Protein AF-0000000080409455 (afdb_homodimer)

Sequence (194 aa):
MSYGLIGKLTAVPGERETLLAILLEAATAMEREPTCTAYRVNVSLDDESIVVYEVWESIEAHQQSLSLETTQTLIGKARPILANIERLAVFEPRDGHMSYGLIGKLTAVPGERETLLAILLEAATAMEREPTCTAYRVNVSLDDESIVVYEVWESIEAHQQSLSLETTQTLIGKARPILANIERLAVFEPRDGH

Nearest PDB structures (foldseek):
  4dn9-assembly1_A  TM=8.969E-01  e=3.044E-09  Chloroflexus aurantiacus J-10-fl
  1y0h-assembly1_B  TM=8.773E-01  e=6.619E-07  Mycobacterium tuberculosis
  1x7v-assembly3_C  TM=8.885E-01  e=3.434E-06  Pseudomonas aeruginosa
  3fgv-assembly1_B  TM=8.423E-01  e=2.069E-06  Ruegeria pomeroyi DSS-3
  5b0b-assembly2_D  TM=7.776E-01  e=6.579E-04  Cannabis sativa

Solvent-accessible surface area (backbone atoms only — not comparable to full-atom values): 10034 Å² total; per-residue (Å²): 109,51,25,27,40,31,36,37,40,26,34,34,92,92,32,41,67,60,48,48,53,50,50,32,51,48,33,55,57,38,74,74,32,88,52,42,81,41,63,45,42,22,41,35,73,85,56,64,29,38,37,34,43,34,31,21,55,22,65,64,50,50,58,52,50,59,68,35,67,70,46,42,54,48,48,61,68,41,55,86,42,50,66,45,76,42,79,77,44,45,25,33,73,42,68,64,118,108,52,26,27,40,30,37,37,41,27,34,34,92,92,31,41,66,60,48,48,54,50,50,32,51,48,34,54,56,38,74,74,33,87,50,42,81,42,61,44,44,22,42,35,72,83,55,64,30,37,36,34,44,36,32,22,55,22,64,65,50,50,58,51,50,60,67,35,69,71,44,42,52,48,48,62,67,41,54,84,42,49,66,44,78,41,79,77,43,45,24,32,74,42,69,64,118

Organism: NCBI:txid1345023

Secondary structure (DSSP, 8-state):
--EEEEEEEEEPTT-HHHHHHHHHHHHHHHTT-TTEEEEEEEEESSSSEEEEEEEES-HHHHHHHTTSHHHHHHHHHHGGGEEEEEEEEEEEEE---/--EEEEEEEEEPTT-HHHHHHHHHHHHHHHTT-TTEEEEEEEEESSSSEEEEEEEES-HHHHHHHTTSHHHHHHHHHHGGGEEEEEEEEEEEEE---

InterPro domains:
  IPR007138 Antibiotic biosynthesis monooxygenase domain [PF03992] (3-69)
  IPR007138 Antibiotic biosynthesis monooxygenase domain [PS51725] (3-91)
  IPR011008 Dimeric alpha-beta barrel [SSF54909] (1-93)

Foldseek 3Di:
DKKKWKKKWAWAPPCLVVLQVLLVVVQVVCVPVVQKPDWDWAQDPPHSIIIIITMGVDPVSVVVVCVDPSNVVSCVVRVVTTPDMDTPDMDDDDDPD/DKKKWKKKWAWAPPCLVVLQVLLVLVQVVCVPVVQKPDWDWAQDPPHSIIIIITMGVDPVSVVVVCVDPSNVVSCVSRVVTTPDMDTPDMDDDDDPD

pLDDT: mean 96.49, std 7.58, range [42.06, 98.88]

Structure (mmCIF, N/CA/C/O backbone):
data_AF-0000000080409455-model_v1
#
loop_
_entity.id
_entity.type
_entity.pdbx_description
1 polymer 'ABM domain-containing protein'
#
loop_
_atom_site.group_PDB
_atom_site.id
_atom_site.type_symbol
_atom_site.label_atom_id
_atom_site.label_alt_id
_atom_site.label_comp_id
_atom_site.label_asym_id
_atom_site.label_entity_id
_atom_site.label_seq_id
_atom_site.pdbx_PDB_ins_code
_atom_site.Cartn_x
_atom_site.Cartn_y
_atom_site.Cartn_z
_atom_site.occupancy
_atom_site.B_iso_or_equiv
_atom_site.auth_seq_id
_atom_site.auth_comp_id
_atom_site.auth_asym_id
_atom_site.auth_atom_id
_atom_site.pdbx_PDB_model_num
ATOM 1 N N . MET A 1 1 ? -18.516 2.309 -2.875 1 86.5 1 MET A N 1
ATOM 2 C CA . MET A 1 1 ? -17.312 2.75 -2.156 1 86.5 1 MET A CA 1
ATOM 3 C C . MET A 1 1 ? -16.094 1.973 -2.611 1 86.5 1 MET A C 1
ATOM 5 O O . MET A 1 1 ? -16.109 0.743 -2.684 1 86.5 1 MET A O 1
ATOM 9 N N . SER A 1 2 ? -15.062 2.59 -2.979 1 96.62 2 SER A N 1
ATOM 10 C CA . SER A 1 2 ? -13.867 1.901 -3.447 1 96.62 2 SER A CA 1
ATOM 11 C C . SER A 1 2 ? -13.195 1.123 -2.318 1 96.62 2 SER A C 1
ATOM 13 O O . SER A 1 2 ? -13.438 1.4 -1.141 1 96.62 2 SER A O 1
ATOM 15 N N . TYR A 1 3 ? -12.656 0.095 -2.688 1 98.44 3 TYR A N 1
ATOM 16 C CA . TYR A 1 3 ? -12 -0.799 -1.741 1 98.44 3 TYR A CA 1
ATOM 17 C C . TYR A 1 3 ? -10.539 -1.013 -2.117 1 98.44 3 TYR A C 1
ATOM 19 O O . TYR A 1 3 ? -10.219 -1.293 -3.277 1 98.44 3 TYR A O 1
ATOM 27 N N . GLY A 1 4 ? -9.688 -0.814 -1.103 1 98.62 4 GLY A N 1
ATOM 28 C CA . GLY A 1 4 ? -8.273 -1.074 -1.301 1 98.62 4 GLY A CA 1
ATOM 29 C C . GLY A 1 4 ? -7.715 -2.113 -0.344 1 98.62 4 GLY A C 1
ATOM 30 O O . GLY A 1 4 ? -8.234 -2.283 0.763 1 98.62 4 GLY A O 1
ATOM 31 N N . LEU A 1 5 ? -6.648 -2.758 -0.771 1 98.75 5 LEU A N 1
ATOM 32 C CA . LEU A 1 5 ? -5.996 -3.814 -0.005 1 98.75 5 LEU A CA 1
ATOM 33 C C . LEU A 1 5 ? -4.488 -3.799 -0.232 1 98.75 5 LEU A C 1
ATOM 35 O O . LEU A 1 5 ? -4.027 -3.623 -1.362 1 98.75 5 LEU A O 1
ATOM 39 N N . ILE A 1 6 ? -3.752 -3.906 0.837 1 98.81 6 ILE A N 1
ATOM 40 C CA . ILE A 1 6 ? -2.324 -4.199 0.757 1 98.81 6 ILE A CA 1
ATOM 41 C C . ILE A 1 6 ? -2.057 -5.609 1.28 1 98.81 6 ILE A C 1
ATOM 43 O O . ILE A 1 6 ? -2.277 -5.891 2.461 1 98.81 6 ILE A O 1
ATOM 47 N N . GLY A 1 7 ? -1.632 -6.438 0.432 1 98.69 7 GLY A N 1
ATOM 48 C CA . GLY A 1 7 ? -1.252 -7.789 0.809 1 98.69 7 GLY A CA 1
ATOM 49 C C . GLY A 1 7 ? 0.249 -8.008 0.809 1 98.69 7 GLY A C 1
ATOM 50 O O . GLY A 1 7 ? 0.966 -7.438 -0.013 1 98.69 7 GLY A O 1
ATOM 51 N N . LYS A 1 8 ? 0.664 -8.781 1.715 1 98.88 8 LYS A N 1
ATOM 52 C CA . LYS A 1 8 ? 2.043 -9.25 1.783 1 98.88 8 LYS A CA 1
ATOM 53 C 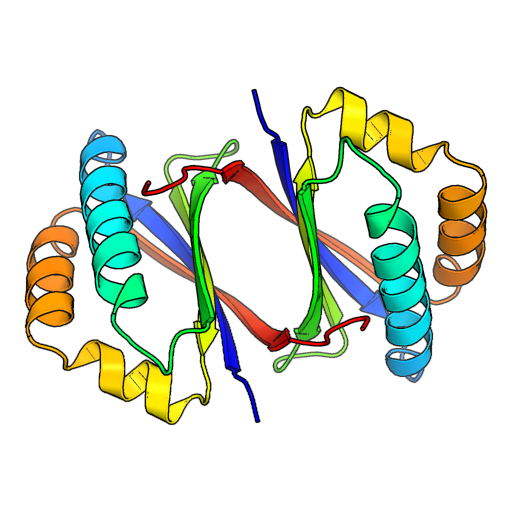C . LYS A 1 8 ? 2.117 -10.766 1.606 1 98.88 8 LYS A C 1
ATOM 55 O O . LYS A 1 8 ? 1.558 -11.516 2.408 1 98.88 8 LYS A O 1
ATOM 60 N N . LEU A 1 9 ? 2.74 -11.195 0.584 1 98.88 9 LEU A N 1
ATOM 61 C CA . LEU A 1 9 ? 2.869 -12.609 0.247 1 98.88 9 LEU A CA 1
ATOM 62 C C . LEU A 1 9 ? 4.312 -13.078 0.404 1 98.88 9 LEU A C 1
ATOM 64 O O . LEU A 1 9 ? 5.211 -12.57 -0.27 1 98.88 9 LEU A O 1
ATOM 68 N N . THR A 1 10 ? 4.5 -14 1.28 1 98.81 10 THR A N 1
ATOM 69 C CA . THR A 1 10 ? 5.832 -14.531 1.538 1 98.81 10 THR A CA 1
ATOM 70 C C . THR A 1 10 ? 6.02 -15.883 0.848 1 98.81 10 THR A C 1
ATOM 72 O O . THR A 1 10 ? 5.211 -16.797 1.032 1 98.81 10 THR A O 1
ATOM 75 N N . ALA A 1 11 ? 7.039 -15.969 0.055 1 98.31 11 ALA A N 1
ATOM 76 C CA . ALA A 1 11 ? 7.344 -17.219 -0.654 1 98.31 11 ALA A CA 1
ATOM 77 C C . ALA A 1 11 ? 8.102 -18.188 0.244 1 98.31 11 ALA A C 1
ATOM 79 O O . ALA A 1 11 ? 8.773 -17.766 1.191 1 98.31 11 ALA A O 1
ATOM 80 N N . VAL A 1 12 ? 7.957 -19.438 -0.018 1 97.94 12 VAL A N 1
ATOM 81 C CA . VAL A 1 12 ? 8.867 -20.406 0.588 1 97.94 12 VAL A CA 1
ATOM 82 C C . VAL A 1 12 ? 10.297 -20.109 0.158 1 97.94 12 VAL A C 1
ATOM 84 O O . VAL A 1 12 ? 10.523 -19.453 -0.866 1 97.94 12 VAL A O 1
ATOM 87 N N . PRO A 1 13 ? 11.266 -20.516 0.954 1 97.31 13 PRO A N 1
ATOM 88 C CA . PRO A 1 13 ? 12.664 -20.203 0.628 1 97.31 13 PRO A CA 1
ATOM 89 C C . PRO A 1 13 ? 13.039 -20.594 -0.802 1 97.31 13 PRO A C 1
ATOM 91 O O . PRO A 1 13 ? 12.734 -21.703 -1.245 1 97.31 13 PRO A O 1
ATOM 94 N N . GLY A 1 14 ? 13.586 -19.609 -1.549 1 97.44 14 GLY A N 1
ATOM 95 C CA . GLY A 1 14 ? 14.086 -19.844 -2.893 1 97.44 14 GLY A CA 1
ATOM 96 C C . GLY A 1 14 ? 13.062 -19.547 -3.973 1 97.44 14 GLY A C 1
ATOM 97 O O . GLY A 1 14 ? 13.391 -19.562 -5.164 1 97.44 14 GLY A O 1
ATOM 98 N N . GLU A 1 15 ? 11.828 -19.172 -3.602 1 98.25 15 GLU A N 1
ATOM 99 C CA . GLU A 1 15 ? 10.766 -19.094 -4.602 1 98.25 15 GLU A CA 1
ATOM 100 C C . GLU A 1 15 ? 10.266 -17.656 -4.742 1 98.25 15 GLU A C 1
ATOM 102 O O . GLU A 1 15 ? 9.211 -17.422 -5.34 1 98.25 15 GLU A O 1
ATOM 107 N N . ARG A 1 16 ? 11 -16.719 -4.234 1 98.19 16 ARG A N 1
ATOM 108 C CA . ARG A 1 16 ? 10.523 -15.344 -4.305 1 98.19 16 ARG A CA 1
ATOM 109 C C . ARG A 1 16 ? 10.406 -14.883 -5.754 1 98.19 16 ARG A C 1
ATOM 111 O O . ARG A 1 16 ? 9.422 -14.242 -6.129 1 98.19 16 ARG A O 1
ATOM 118 N N . GLU A 1 17 ? 11.383 -15.227 -6.605 1 98.19 17 GLU A N 1
ATOM 119 C CA . GLU A 1 17 ? 11.367 -14.789 -7.996 1 98.19 17 GLU A CA 1
ATOM 120 C C . GLU A 1 17 ? 10.211 -15.422 -8.766 1 98.19 17 GLU A C 1
ATOM 122 O O . GLU A 1 17 ? 9.586 -14.781 -9.609 1 98.19 17 GLU A O 1
ATOM 127 N N . THR A 1 18 ? 9.984 -16.656 -8.492 1 98.56 18 THR A N 1
ATOM 128 C CA . THR A 1 18 ? 8.859 -17.328 -9.117 1 98.56 18 THR A CA 1
ATOM 129 C C . THR A 1 18 ? 7.539 -16.672 -8.711 1 98.56 18 THR A C 1
ATOM 131 O O . THR A 1 18 ? 6.68 -16.422 -9.555 1 98.56 18 THR A O 1
ATOM 134 N N . LEU A 1 19 ? 7.395 -16.391 -7.441 1 98.69 19 LEU A N 1
ATOM 135 C CA . LEU A 1 19 ? 6.191 -15.719 -6.953 1 98.69 19 LEU A CA 1
ATOM 136 C C . LEU A 1 19 ? 6.031 -14.344 -7.602 1 98.69 19 LEU A C 1
ATOM 138 O O . LEU A 1 19 ? 4.926 -13.969 -8 1 98.69 19 LEU A O 1
ATOM 142 N N . LEU A 1 20 ? 7.152 -13.648 -7.703 1 98.62 20 LEU A N 1
ATOM 143 C CA . LEU A 1 20 ? 7.129 -12.336 -8.352 1 98.62 20 LEU A CA 1
ATOM 144 C C . LEU A 1 20 ? 6.598 -12.445 -9.773 1 98.62 20 LEU A C 1
ATOM 146 O O . LEU A 1 20 ? 5.738 -11.656 -10.18 1 98.62 20 LEU A O 1
ATOM 150 N N . ALA A 1 21 ? 7.102 -13.422 -10.5 1 98.44 21 ALA A N 1
ATOM 151 C CA . ALA A 1 21 ? 6.672 -13.609 -11.883 1 98.44 21 ALA A CA 1
ATOM 152 C C . ALA A 1 21 ? 5.172 -13.875 -11.961 1 98.44 21 ALA A C 1
ATOM 154 O O . ALA A 1 21 ? 4.48 -13.328 -12.828 1 98.44 21 ALA A O 1
ATOM 155 N N . ILE A 1 22 ? 4.637 -14.625 -11.055 1 98.5 22 ILE A N 1
ATOM 156 C CA . ILE A 1 22 ? 3.215 -14.961 -11.016 1 98.5 22 ILE A CA 1
ATOM 157 C C . ILE A 1 22 ? 2.4 -13.703 -10.727 1 98.5 22 ILE A C 1
ATOM 159 O O . ILE A 1 22 ? 1.389 -13.445 -11.383 1 98.5 22 ILE A O 1
ATOM 163 N N . LEU A 1 23 ? 2.842 -12.938 -9.766 1 98.5 23 LEU A N 1
ATOM 164 C CA . LEU A 1 23 ? 2.098 -11.742 -9.375 1 98.5 23 LEU A CA 1
ATOM 165 C C . LEU A 1 23 ? 2.176 -10.672 -10.453 1 98.5 23 LEU A C 1
ATOM 167 O O . LEU A 1 23 ? 1.23 -9.906 -10.641 1 98.5 23 LEU A O 1
ATOM 171 N N . LEU A 1 24 ? 3.275 -10.68 -11.203 1 98.38 24 LEU A N 1
ATOM 172 C CA . LEU A 1 24 ? 3.357 -9.758 -12.328 1 98.38 24 LEU A CA 1
ATOM 173 C C . LEU A 1 24 ? 2.416 -10.18 -13.445 1 98.38 24 LEU A C 1
ATOM 175 O O . LEU A 1 24 ? 1.864 -9.336 -14.156 1 98.38 24 LEU A O 1
ATOM 179 N N . GLU A 1 25 ? 2.25 -11.453 -13.641 1 97.75 25 GLU A N 1
ATOM 180 C CA . GLU A 1 25 ? 1.216 -11.93 -14.555 1 97.75 25 GLU A CA 1
ATOM 181 C C . GLU A 1 25 ? -0.172 -11.508 -14.086 1 97.75 25 GLU A C 1
ATOM 183 O O . GLU A 1 25 ? -1.02 -11.133 -14.898 1 97.75 25 GLU A O 1
ATOM 188 N N . ALA A 1 26 ? -0.381 -11.562 -12.805 1 97.88 26 ALA A N 1
ATOM 189 C CA . ALA A 1 26 ? -1.648 -11.094 -12.25 1 97.88 26 ALA A CA 1
ATOM 190 C C . ALA A 1 26 ? -1.853 -9.602 -12.531 1 97.88 26 ALA A C 1
ATOM 192 O O . ALA A 1 26 ? -2.949 -9.18 -12.898 1 97.88 26 ALA A O 1
ATOM 193 N N . ALA A 1 27 ? -0.806 -8.867 -12.367 1 97.88 27 ALA A N 1
ATOM 194 C CA . ALA A 1 27 ? -0.883 -7.438 -12.648 1 97.88 27 ALA A CA 1
ATOM 195 C C . ALA A 1 27 ? -1.292 -7.184 -14.094 1 97.88 27 ALA A C 1
ATOM 197 O O . ALA A 1 27 ? -2.139 -6.332 -14.367 1 97.88 27 ALA A O 1
ATOM 198 N N . THR A 1 28 ? -0.716 -7.961 -14.969 1 97 28 THR A N 1
ATOM 199 C CA . THR A 1 28 ? -1.052 -7.852 -16.375 1 97 28 THR A CA 1
ATOM 200 C C . THR A 1 28 ? -2.516 -8.211 -16.625 1 97 28 THR A C 1
ATOM 202 O O . THR A 1 28 ? -3.223 -7.508 -17.344 1 97 28 THR A O 1
ATOM 205 N N . ALA A 1 29 ? -3.014 -9.219 -15.992 1 96.12 29 ALA A N 1
ATOM 206 C CA . ALA A 1 29 ? -4.406 -9.633 -16.125 1 96.12 29 ALA A CA 1
ATOM 207 C C . ALA A 1 29 ? -5.352 -8.562 -15.586 1 96.12 29 ALA A C 1
ATOM 209 O O . ALA A 1 29 ? -6.438 -8.352 -16.141 1 96.12 29 ALA A O 1
ATOM 210 N N . MET A 1 30 ? -4.996 -7.895 -14.531 1 96.56 30 MET A N 1
ATOM 211 C CA . MET A 1 30 ? -5.84 -6.895 -13.891 1 96.56 30 MET A CA 1
ATOM 212 C C . MET A 1 30 ? -5.973 -5.652 -14.766 1 96.56 30 MET A C 1
ATOM 214 O O . MET A 1 30 ? -6.902 -4.863 -14.594 1 96.56 30 MET A O 1
ATOM 218 N N . GLU A 1 31 ? -4.98 -5.465 -15.672 1 95.5 31 GLU A N 1
ATOM 219 C CA . GLU A 1 31 ? -5.098 -4.352 -16.609 1 95.5 31 GLU A CA 1
ATOM 220 C C . GLU A 1 31 ? -6.371 -4.461 -17.438 1 95.5 31 GLU A C 1
ATOM 222 O O . GLU A 1 31 ? -6.895 -3.453 -17.922 1 95.5 31 GLU A O 1
ATOM 227 N N . ARG A 1 32 ? -6.859 -5.699 -17.531 1 94.06 32 ARG A N 1
ATOM 228 C CA . ARG A 1 32 ? -8.047 -5.949 -18.359 1 94.06 32 ARG A CA 1
ATOM 229 C C . ARG A 1 32 ? -9.297 -6.031 -17.484 1 94.06 32 ARG A C 1
ATOM 231 O O . ARG A 1 32 ? -10.398 -6.266 -18 1 94.06 32 ARG A O 1
ATOM 238 N N . GLU A 1 33 ? -9.125 -5.895 -16.297 1 96.25 33 GLU A N 1
ATOM 239 C CA . GLU A 1 33 ? -10.242 -5.922 -15.344 1 96.25 33 GLU A CA 1
ATOM 240 C C . GLU A 1 33 ? -10.703 -4.512 -15 1 96.25 33 GLU A C 1
ATOM 242 O O . GLU A 1 33 ? -10.102 -3.848 -14.148 1 96.25 33 GLU A O 1
ATOM 247 N N . PRO A 1 34 ? -11.828 -4.035 -15.539 1 96.69 34 PRO A N 1
ATOM 248 C CA . PRO A 1 34 ? -12.227 -2.633 -15.383 1 96.69 34 PRO A CA 1
ATOM 249 C C . PRO A 1 34 ? -12.492 -2.248 -13.93 1 96.69 34 PRO A C 1
ATOM 251 O O . PRO A 1 34 ? -12.438 -1.067 -13.578 1 96.69 34 PRO A O 1
ATOM 254 N N . THR A 1 35 ? -12.773 -3.219 -13.109 1 97.81 35 THR A N 1
ATOM 255 C CA . THR A 1 35 ? -13.125 -2.902 -11.727 1 97.81 35 THR A CA 1
ATOM 256 C C . THR A 1 35 ? -11.875 -2.809 -10.859 1 97.81 35 THR A C 1
ATOM 258 O O . THR A 1 35 ? -11.953 -2.459 -9.68 1 97.81 35 THR A O 1
ATOM 261 N N . CYS A 1 36 ? -10.695 -3.154 -11.367 1 98 36 CYS A N 1
ATOM 262 C CA . CYS A 1 36 ? -9.406 -2.973 -10.703 1 98 36 CYS A CA 1
ATOM 263 C C . CYS A 1 36 ? -8.695 -1.729 -11.219 1 98 36 CYS A C 1
ATOM 265 O O . CYS A 1 36 ? -8.25 -1.698 -12.367 1 98 36 CYS A O 1
ATOM 267 N N . THR A 1 37 ? -8.523 -0.706 -10.398 1 96.75 37 THR A N 1
ATOM 268 C CA . THR A 1 37 ? -7.961 0.554 -10.867 1 96.75 37 THR A CA 1
ATOM 269 C C . THR A 1 37 ? -6.465 0.624 -10.57 1 96.75 37 THR A C 1
ATOM 271 O O . THR A 1 37 ? -5.75 1.454 -11.141 1 96.75 37 THR A O 1
ATOM 274 N N . ALA A 1 38 ? -6.035 -0.232 -9.703 1 96.5 38 ALA A N 1
ATOM 275 C CA . ALA A 1 38 ? -4.605 -0.326 -9.422 1 96.5 38 ALA A CA 1
ATOM 276 C C . ALA A 1 38 ? -4.234 -1.725 -8.938 1 96.5 38 ALA A C 1
ATOM 278 O O . ALA A 1 38 ? -4.965 -2.334 -8.156 1 96.5 38 ALA A O 1
ATOM 279 N N . TYR A 1 39 ? -3.166 -2.264 -9.398 1 97.75 39 TYR A N 1
ATOM 280 C CA . TYR A 1 39 ? -2.504 -3.492 -8.977 1 97.75 39 TYR A CA 1
ATOM 281 C C . TYR A 1 39 ? -0.991 -3.369 -9.102 1 97.75 39 TYR A C 1
ATOM 283 O O . TYR A 1 39 ? -0.438 -3.564 -10.188 1 97.75 39 TYR A O 1
ATOM 291 N N . ARG A 1 40 ? -0.367 -3.047 -7.988 1 97.88 40 ARG A N 1
ATOM 292 C CA . ARG A 1 40 ? 1.063 -2.758 -8 1 97.88 40 ARG A CA 1
ATOM 293 C C . ARG A 1 40 ? 1.843 -3.826 -7.238 1 97.88 40 ARG A C 1
ATOM 295 O O . ARG A 1 40 ? 1.558 -4.098 -6.07 1 97.88 40 ARG A O 1
ATOM 302 N N . VAL A 1 41 ? 2.793 -4.398 -7.91 1 98.62 41 VAL A N 1
ATOM 303 C CA . VAL A 1 41 ? 3.615 -5.469 -7.348 1 98.62 41 VAL A CA 1
ATOM 304 C C . VAL A 1 41 ? 4.977 -4.91 -6.938 1 98.62 41 VAL A C 1
ATOM 306 O O . VAL A 1 41 ? 5.645 -4.242 -7.73 1 98.62 41 VAL A O 1
ATOM 309 N N . ASN A 1 42 ? 5.324 -5.176 -5.684 1 98.5 42 ASN A N 1
ATOM 310 C CA . ASN A 1 42 ? 6.527 -4.609 -5.086 1 98.5 42 ASN A CA 1
ATOM 311 C C . ASN A 1 42 ? 7.34 -5.668 -4.348 1 98.5 42 ASN A C 1
ATOM 313 O O . ASN A 1 42 ? 6.781 -6.488 -3.617 1 98.5 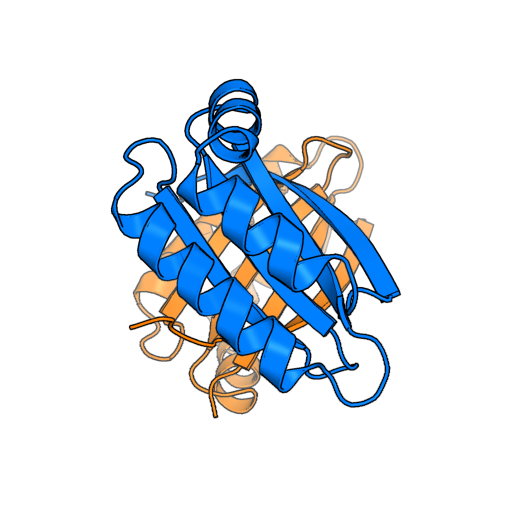42 ASN A O 1
ATOM 317 N N . VAL A 1 43 ? 8.594 -5.664 -4.539 1 98.38 43 VAL A N 1
ATOM 318 C CA . VAL A 1 43 ? 9.453 -6.586 -3.803 1 98.38 43 VAL A CA 1
ATOM 319 C C . VAL A 1 43 ? 9.891 -5.949 -2.486 1 98.38 43 VAL A C 1
ATOM 321 O O . VAL A 1 43 ? 10.422 -4.836 -2.473 1 98.38 43 VAL A O 1
ATOM 324 N N . SER A 1 44 ? 9.672 -6.66 -1.362 1 98.5 44 SER A N 1
ATOM 325 C CA . SER A 1 44 ? 10.055 -6.152 -0.049 1 98.5 44 SER A CA 1
ATOM 326 C C . SER A 1 44 ? 11.562 -5.973 0.056 1 98.5 44 SER A C 1
ATOM 328 O O . SER A 1 44 ? 12.328 -6.812 -0.427 1 98.5 44 SER A O 1
ATOM 330 N N . LEU A 1 45 ? 11.945 -4.949 0.701 1 97.75 45 LEU A N 1
ATOM 331 C CA . LEU A 1 45 ? 13.367 -4.727 0.977 1 97.75 45 LEU A CA 1
ATOM 332 C C . LEU A 1 45 ? 13.75 -5.293 2.338 1 97.75 45 LEU A C 1
ATOM 334 O O . LEU A 1 45 ? 14.93 -5.359 2.676 1 97.75 45 LEU A O 1
ATOM 338 N N . ASP A 1 46 ? 12.758 -5.797 3.107 1 96.25 46 ASP A N 1
ATOM 339 C CA . ASP A 1 46 ? 13 -6.246 4.473 1 96.25 46 ASP A CA 1
ATOM 340 C C . ASP A 1 46 ? 13.055 -7.77 4.551 1 96.25 46 ASP A C 1
ATOM 342 O O . ASP A 1 46 ? 13.656 -8.328 5.473 1 96.25 46 ASP A O 1
ATOM 346 N N . ASP A 1 47 ? 12.352 -8.453 3.643 1 95.06 47 ASP A N 1
ATOM 347 C CA . ASP A 1 47 ? 12.266 -9.914 3.715 1 95.06 47 ASP A CA 1
ATOM 348 C C . ASP A 1 47 ? 11.961 -10.508 2.346 1 95.06 47 ASP A C 1
ATOM 350 O O . ASP A 1 47 ? 12.109 -9.844 1.32 1 95.06 47 ASP A O 1
ATOM 354 N N . GLU A 1 48 ? 11.516 -11.742 2.309 1 94.62 48 GLU A N 1
ATOM 355 C CA . GLU A 1 48 ? 11.328 -12.461 1.053 1 94.62 48 GLU A CA 1
ATOM 356 C C . GLU A 1 48 ? 9.898 -12.305 0.538 1 94.62 48 GLU A C 1
ATOM 358 O O . GLU A 1 48 ? 9.43 -13.117 -0.263 1 94.62 48 GLU A O 1
ATOM 363 N N . SER A 1 49 ? 9.312 -11.242 0.93 1 98.5 49 SER A N 1
ATOM 364 C CA . SER A 1 49 ? 7.902 -11.117 0.569 1 98.5 49 SER A CA 1
ATOM 365 C C . SER A 1 49 ? 7.719 -10.188 -0.626 1 98.5 49 SER A C 1
ATOM 367 O O . SER A 1 49 ? 8.656 -9.484 -1.024 1 98.5 49 SER A O 1
ATOM 369 N N . ILE A 1 50 ? 6.625 -10.352 -1.226 1 98.81 50 ILE A N 1
ATOM 370 C CA . ILE A 1 50 ? 6.082 -9.438 -2.232 1 98.81 50 ILE A CA 1
ATOM 371 C C . ILE A 1 50 ? 4.871 -8.703 -1.669 1 98.81 50 ILE A C 1
ATOM 373 O O . ILE A 1 50 ? 3.994 -9.32 -1.054 1 98.81 50 ILE A O 1
ATOM 377 N N . VAL A 1 51 ? 4.891 -7.418 -1.831 1 98.81 51 VAL A N 1
ATOM 378 C CA . VAL A 1 51 ? 3.795 -6.578 -1.357 1 98.81 51 VAL A CA 1
ATOM 379 C C . VAL A 1 51 ? 2.951 -6.117 -2.541 1 98.81 51 VAL A C 1
ATOM 381 O O . VAL A 1 51 ? 3.482 -5.598 -3.525 1 98.81 51 VAL A O 1
ATOM 384 N N . VAL A 1 52 ? 1.648 -6.32 -2.439 1 98.75 52 VAL A N 1
ATOM 385 C CA . VAL A 1 52 ? 0.748 -5.918 -3.516 1 98.75 52 VAL A CA 1
ATOM 386 C C . VAL A 1 52 ? -0.203 -4.836 -3.016 1 98.75 52 VAL A C 1
ATOM 388 O O . VAL A 1 52 ? -0.88 -5.012 -2 1 98.75 52 VAL A O 1
ATOM 391 N N . TYR A 1 53 ? -0.168 -3.709 -3.654 1 98.38 53 TYR A N 1
ATOM 392 C CA . TYR A 1 53 ? -1.148 -2.641 -3.488 1 98.38 53 TYR A CA 1
ATOM 393 C C . TYR A 1 53 ? -2.23 -2.723 -4.559 1 98.38 53 TYR A C 1
ATOM 395 O O . TYR A 1 53 ? -1.933 -2.682 -5.754 1 98.38 53 TYR A O 1
ATOM 403 N N . GLU A 1 54 ? -3.465 -2.857 -4.172 1 98.44 54 GLU A N 1
ATOM 404 C CA . GLU A 1 54 ? -4.539 -3.012 -5.152 1 98.44 54 GLU A CA 1
ATOM 405 C C . GLU A 1 54 ? -5.766 -2.201 -4.754 1 98.44 54 GLU A C 1
ATOM 407 O O . GLU A 1 54 ? -6.059 -2.045 -3.564 1 98.44 54 GLU A O 1
ATOM 412 N N . VAL A 1 55 ? -6.469 -1.664 -5.723 1 98.06 55 VAL A N 1
ATOM 413 C CA . VAL A 1 55 ? -7.668 -0.854 -5.535 1 98.06 55 VAL A CA 1
ATOM 414 C C . VAL A 1 55 ? -8.781 -1.355 -6.449 1 98.06 55 VAL A C 1
ATOM 416 O O . VAL A 1 55 ? -8.57 -1.547 -7.652 1 98.06 55 VAL A O 1
ATOM 419 N N . TRP A 1 56 ? -9.898 -1.491 -5.883 1 98.44 56 TRP A N 1
ATOM 420 C CA . TRP A 1 56 ? -11.062 -2.076 -6.539 1 98.44 56 TRP A CA 1
ATOM 421 C C . TRP A 1 56 ? -12.266 -1.15 -6.434 1 98.44 56 TRP A C 1
ATOM 423 O O . TRP A 1 56 ? -12.367 -0.345 -5.504 1 98.44 56 TRP A O 1
ATOM 433 N N . GLU A 1 57 ? -13.109 -1.363 -7.383 1 98.12 57 GLU A N 1
ATOM 434 C CA . GLU A 1 57 ? -14.344 -0.588 -7.391 1 98.12 57 GLU A CA 1
ATOM 435 C C . GLU A 1 57 ? -15.164 -0.842 -6.129 1 98.12 57 GLU A C 1
ATOM 437 O O . GLU A 1 57 ? -15.883 0.042 -5.66 1 98.12 57 GLU A O 1
ATOM 442 N N . SER A 1 58 ? -15.148 -2.053 -5.625 1 98.19 58 SER A N 1
ATOM 443 C CA . SER A 1 58 ? -15.844 -2.473 -4.406 1 98.19 58 SER A CA 1
ATOM 444 C C . SER A 1 58 ? -15.234 -3.75 -3.84 1 98.19 58 SER A C 1
ATOM 446 O O . SER A 1 58 ? -14.422 -4.402 -4.496 1 98.19 58 SER A O 1
ATOM 448 N N . ILE A 1 59 ? -15.625 -4.059 -2.596 1 97.94 59 ILE A N 1
ATOM 449 C CA . ILE A 1 59 ? -15.164 -5.312 -2.004 1 97.94 59 ILE A CA 1
ATOM 450 C C . ILE A 1 59 ? -15.742 -6.492 -2.785 1 97.94 59 ILE A C 1
ATOM 452 O O . ILE A 1 59 ? -15.078 -7.52 -2.945 1 97.94 59 ILE A O 1
ATOM 456 N N . GLU A 1 60 ? -16.938 -6.367 -3.311 1 98.12 60 GLU A N 1
ATOM 457 C CA . GLU A 1 60 ? -17.562 -7.414 -4.121 1 98.12 60 GLU A CA 1
ATOM 458 C C . GLU A 1 60 ? -16.781 -7.641 -5.414 1 98.12 60 GLU A C 1
ATOM 460 O O . GLU A 1 60 ? -16.609 -8.781 -5.852 1 98.12 60 GLU A O 1
ATOM 465 N N . ALA A 1 61 ? -16.359 -6.5 -6.012 1 98.25 61 ALA A N 1
ATOM 466 C CA . ALA A 1 61 ? -15.555 -6.602 -7.23 1 98.25 61 ALA A CA 1
ATOM 467 C C . ALA A 1 61 ? -14.266 -7.379 -6.977 1 98.25 61 ALA A C 1
ATOM 469 O O . ALA A 1 61 ? -13.867 -8.219 -7.789 1 98.25 61 ALA A O 1
ATOM 470 N N . HIS A 1 62 ? -13.664 -7.094 -5.859 1 98.44 62 HIS A N 1
ATOM 471 C CA . HIS A 1 62 ? -12.461 -7.832 -5.496 1 98.44 62 HIS A CA 1
ATOM 472 C C . HIS A 1 62 ? -12.75 -9.32 -5.34 1 98.44 62 HIS A C 1
ATOM 474 O O . HIS A 1 62 ? -12.039 -10.156 -5.906 1 98.44 62 HIS A O 1
ATOM 480 N N . GLN A 1 63 ? -13.805 -9.672 -4.625 1 97.75 63 GLN A N 1
ATOM 481 C CA . GLN A 1 63 ? -14.172 -11.07 -4.395 1 97.75 63 GLN A CA 1
ATOM 482 C C . GLN A 1 63 ? -14.477 -11.781 -5.711 1 97.75 63 GLN A C 1
ATOM 484 O O . GLN A 1 63 ? -14.055 -12.922 -5.918 1 97.75 63 GLN A O 1
ATOM 489 N N . GLN A 1 64 ? -15.109 -11.102 -6.574 1 97.38 64 GLN A N 1
ATOM 490 C CA . GLN A 1 64 ? -15.438 -11.672 -7.875 1 97.38 64 GLN A CA 1
ATOM 491 C C . GLN A 1 64 ? -14.18 -11.938 -8.695 1 97.38 64 GLN A C 1
ATOM 493 O O . GLN A 1 64 ? -14.117 -12.914 -9.445 1 97.38 64 GLN A O 1
ATOM 498 N N . SER A 1 65 ? -13.258 -11.039 -8.609 1 97.62 65 SER A N 1
ATOM 499 C CA . SER A 1 65 ? -12.023 -11.188 -9.375 1 97.62 65 SER A CA 1
ATOM 500 C C . SER A 1 65 ? -11.32 -12.5 -9.047 1 97.62 65 SER A C 1
ATOM 502 O O . SER A 1 65 ? -10.641 -13.078 -9.898 1 97.62 65 SER A O 1
ATOM 504 N N . LEU A 1 66 ? -11.492 -13 -7.781 1 96.88 66 LEU A N 1
ATOM 505 C CA . LEU A 1 66 ? -10.836 -14.227 -7.332 1 96.88 66 LEU A CA 1
ATOM 506 C C . LEU A 1 66 ? -11.422 -15.438 -8.039 1 96.88 66 LEU A C 1
ATOM 508 O O . LEU A 1 66 ? -10.812 -16.516 -8.031 1 96.88 66 LEU A O 1
ATOM 512 N N . SER A 1 67 ? -12.547 -15.273 -8.68 1 96.38 67 SER A N 1
ATOM 513 C CA . SER A 1 67 ? -13.211 -16.391 -9.336 1 96.38 67 SER A CA 1
ATOM 514 C C . SER A 1 67 ? -12.922 -16.406 -10.836 1 96.38 67 SER A C 1
ATOM 516 O O . SER A 1 67 ? -13.289 -17.344 -11.539 1 96.38 67 SER A O 1
ATOM 518 N N . LEU A 1 68 ? -12.352 -15.344 -11.359 1 96.44 68 LEU A N 1
ATOM 519 C CA . LEU A 1 68 ? -11.969 -15.32 -12.766 1 96.44 68 LEU A CA 1
ATOM 520 C C . LEU A 1 68 ? -11.047 -16.5 -13.094 1 96.44 68 LEU A C 1
ATOM 522 O O . LEU A 1 68 ? -10.172 -16.844 -12.297 1 96.44 68 LEU A O 1
ATOM 526 N N . GLU A 1 69 ? -11.18 -17.047 -14.258 1 97 69 GLU A N 1
ATOM 527 C CA . GLU A 1 69 ? -10.391 -18.203 -14.664 1 97 69 GLU A CA 1
ATOM 528 C C . GLU A 1 69 ? -8.898 -17.891 -14.609 1 97 69 GLU A C 1
ATOM 530 O O . GLU A 1 69 ? -8.109 -18.688 -14.102 1 97 69 GLU A O 1
ATOM 535 N N . THR A 1 70 ? -8.586 -16.734 -15.172 1 97.31 70 THR A N 1
ATOM 536 C CA . THR A 1 70 ? -7.18 -16.344 -15.188 1 97.31 70 THR A CA 1
ATOM 537 C C . THR A 1 70 ? -6.641 -16.219 -13.766 1 97.31 70 THR A C 1
ATOM 539 O O . THR A 1 70 ? -5.531 -16.672 -13.469 1 97.31 70 THR A O 1
ATOM 542 N N . THR A 1 71 ? -7.375 -15.648 -12.844 1 98.06 71 THR A N 1
ATOM 543 C CA . THR A 1 71 ? -6.961 -15.477 -11.461 1 98.06 71 THR A CA 1
ATOM 544 C C . THR A 1 71 ? -6.832 -16.828 -10.758 1 98.06 71 THR A C 1
ATOM 546 O O . THR A 1 71 ? -5.844 -17.078 -10.07 1 98.06 71 THR A O 1
ATOM 549 N N . GLN A 1 72 ? -7.777 -17.719 -11 1 98.19 72 GLN A N 1
ATOM 550 C CA . GLN A 1 72 ? -7.738 -19.047 -10.398 1 98.19 72 GLN A CA 1
ATOM 551 C C . GLN A 1 72 ? -6.512 -19.828 -10.867 1 98.19 72 GLN A C 1
ATOM 553 O O . GLN A 1 72 ? -5.891 -20.547 -10.078 1 98.19 72 GLN A O 1
ATOM 558 N N . THR A 1 73 ? -6.16 -19.688 -12.062 1 98.56 73 THR A N 1
ATOM 559 C CA . THR A 1 73 ? -4.973 -20.344 -12.602 1 98.56 73 THR A CA 1
ATOM 560 C C . THR A 1 73 ? -3.717 -19.844 -11.891 1 98.56 73 THR A C 1
ATOM 562 O O . THR A 1 73 ? -2.877 -20.641 -11.469 1 98.56 73 THR A O 1
ATOM 565 N N . LEU A 1 74 ? -3.652 -18.562 -11.719 1 98.5 74 LEU A N 1
ATOM 566 C CA . LEU A 1 74 ? -2.477 -17.969 -11.078 1 98.5 74 LEU A CA 1
ATOM 567 C C . LEU A 1 74 ? -2.43 -18.312 -9.594 1 98.5 74 LEU A C 1
ATOM 569 O O . LEU A 1 74 ? -1.354 -18.562 -9.047 1 98.5 74 LEU A O 1
ATOM 573 N N . ILE A 1 75 ? -3.584 -18.344 -8.953 1 98.38 75 ILE A N 1
ATOM 574 C CA . ILE A 1 75 ? -3.652 -18.75 -7.555 1 98.38 75 ILE A CA 1
ATOM 575 C C . ILE A 1 75 ? -3.148 -20.188 -7.418 1 98.38 75 ILE A C 1
ATOM 577 O O . ILE A 1 75 ? -2.387 -20.5 -6.5 1 98.38 75 ILE A O 1
ATOM 581 N N . GLY A 1 76 ? -3.537 -21.016 -8.336 1 98.56 76 GLY A N 1
ATOM 582 C CA . GLY A 1 76 ? -3.078 -22.406 -8.336 1 98.56 76 GLY A CA 1
ATOM 583 C C . GLY A 1 76 ? -1.571 -22.531 -8.469 1 98.56 76 GLY A C 1
ATOM 584 O O . GLY A 1 76 ? -0.958 -23.375 -7.824 1 98.56 76 GLY A O 1
ATOM 585 N N . LYS A 1 77 ? -0.994 -21.703 -9.273 1 98.56 77 LYS A N 1
ATOM 586 C CA . LYS A 1 77 ? 0.456 -21.703 -9.445 1 98.56 77 LYS A CA 1
ATOM 587 C C . LYS A 1 77 ? 1.158 -21.188 -8.188 1 98.56 77 LYS A C 1
ATOM 589 O O . LYS A 1 77 ? 2.248 -21.656 -7.848 1 98.56 77 LYS A O 1
ATOM 594 N N . ALA A 1 78 ? 0.536 -20.234 -7.512 1 98.69 78 ALA A N 1
ATOM 595 C CA . ALA A 1 78 ? 1.185 -19.562 -6.395 1 98.69 78 ALA A CA 1
ATOM 596 C C . ALA A 1 78 ? 1.062 -20.375 -5.109 1 98.69 78 ALA A C 1
ATOM 598 O O . ALA A 1 78 ? 1.98 -20.391 -4.289 1 98.69 78 ALA A O 1
ATOM 599 N N . ARG A 1 79 ? 0.025 -21.078 -4.941 1 98.44 79 ARG A N 1
ATOM 600 C CA . ARG A 1 79 ? -0.338 -21.719 -3.678 1 98.44 79 ARG A CA 1
ATOM 601 C C . ARG A 1 79 ? 0.786 -22.609 -3.168 1 98.44 79 ARG A C 1
ATOM 603 O O . ARG A 1 79 ? 1.181 -22.516 -2.004 1 98.44 79 ARG A O 1
ATOM 610 N N . PRO A 1 80 ? 1.425 -23.422 -3.979 1 98.44 80 PRO A N 1
ATOM 611 C CA . PRO A 1 80 ? 2.43 -24.359 -3.473 1 98.44 80 PRO A CA 1
ATOM 612 C C . PRO A 1 80 ? 3.703 -23.656 -3.002 1 98.44 80 PRO A C 1
ATOM 614 O O . PRO A 1 80 ? 4.52 -24.266 -2.303 1 98.44 80 PRO A O 1
ATOM 617 N N . ILE A 1 81 ? 3.863 -22.438 -3.336 1 98.19 81 ILE A N 1
ATOM 618 C CA . ILE A 1 81 ? 5.129 -21.781 -3.02 1 98.19 81 ILE A CA 1
ATOM 619 C C . ILE A 1 81 ? 4.887 -20.625 -2.059 1 98.19 81 ILE A C 1
ATOM 621 O O . ILE A 1 81 ? 5.77 -19.781 -1.844 1 98.19 81 ILE A O 1
ATOM 625 N N . LEU A 1 82 ? 3.74 -20.5 -1.572 1 98.5 82 LEU A N 1
ATOM 626 C CA . LEU A 1 82 ? 3.406 -19.469 -0.598 1 98.5 82 LEU A CA 1
ATOM 627 C C . LEU A 1 82 ? 3.605 -19.969 0.825 1 98.5 82 LEU A C 1
ATOM 629 O O . LEU A 1 82 ? 3.025 -20.984 1.213 1 98.5 82 LEU A O 1
ATOM 633 N N . ALA A 1 83 ? 4.41 -19.312 1.522 1 98.5 83 ALA A N 1
ATOM 634 C CA . ALA A 1 83 ? 4.633 -19.641 2.928 1 98.5 83 ALA A CA 1
ATOM 635 C C . ALA A 1 83 ? 3.625 -18.938 3.824 1 98.5 83 ALA A C 1
ATOM 637 O O . ALA A 1 83 ? 3.219 -19.469 4.859 1 98.5 83 ALA A O 1
ATOM 638 N N . ASN A 1 84 ? 3.266 -17.766 3.479 1 98.38 84 ASN A N 1
ATOM 639 C CA . ASN A 1 84 ? 2.369 -16.953 4.293 1 98.38 84 ASN A CA 1
ATOM 640 C C . ASN A 1 84 ? 1.741 -15.828 3.479 1 98.38 84 ASN A C 1
ATOM 642 O O . ASN A 1 84 ? 2.359 -15.312 2.547 1 98.38 84 ASN A O 1
ATOM 646 N N . ILE A 1 85 ? 0.546 -15.438 3.766 1 98.44 85 ILE A N 1
ATOM 647 C CA . ILE A 1 85 ? -0.139 -14.266 3.236 1 98.44 85 ILE A CA 1
ATOM 648 C C . ILE A 1 85 ? -0.668 -13.414 4.387 1 98.44 85 ILE A C 1
ATOM 650 O O . ILE A 1 85 ? -1.333 -13.922 5.289 1 98.44 85 ILE A O 1
ATOM 654 N N . GLU A 1 86 ? -0.367 -12.141 4.348 1 98.06 86 GLU A N 1
ATOM 655 C CA . GLU A 1 86 ? -0.846 -11.203 5.355 1 98.06 86 GLU A CA 1
ATOM 656 C C . GLU A 1 86 ? -1.606 -10.047 4.715 1 98.06 86 GLU A C 1
ATOM 658 O O . GLU A 1 86 ? -1.208 -9.539 3.664 1 98.06 86 GLU A O 1
ATOM 663 N N . ARG A 1 87 ? -2.717 -9.711 5.32 1 98.31 87 ARG A N 1
ATOM 664 C CA . ARG A 1 87 ? -3.398 -8.469 4.992 1 98.31 87 ARG A CA 1
ATOM 665 C C . ARG A 1 87 ? -2.84 -7.305 5.809 1 98.31 87 ARG A C 1
ATOM 667 O O . ARG A 1 87 ? -3.191 -7.137 6.98 1 98.31 87 ARG A O 1
ATOM 674 N N . LEU A 1 88 ? -2.035 -6.547 5.203 1 98.44 88 LEU A N 1
ATOM 675 C CA . LEU A 1 88 ? -1.388 -5.461 5.934 1 98.44 88 LEU A CA 1
ATOM 676 C C . LEU A 1 88 ? -2.375 -4.336 6.219 1 98.44 88 LEU A C 1
ATOM 678 O O . LEU A 1 88 ? -2.312 -3.703 7.277 1 98.44 88 LEU A O 1
ATOM 682 N N . ALA A 1 89 ? -3.291 -4.105 5.234 1 98.62 89 ALA A N 1
ATOM 683 C CA . ALA A 1 89 ? -4.258 -3.02 5.387 1 98.62 89 ALA A CA 1
ATOM 684 C C . ALA A 1 89 ? -5.418 -3.176 4.406 1 98.62 89 ALA A C 1
ATOM 686 O O . ALA A 1 89 ? -5.227 -3.65 3.281 1 98.62 89 ALA A O 1
ATOM 687 N N . VAL A 1 90 ? -6.57 -2.803 4.809 1 98.69 90 VAL A N 1
ATOM 688 C CA . VAL A 1 90 ? -7.707 -2.502 3.941 1 98.69 90 VAL A CA 1
ATOM 689 C C . VAL A 1 90 ? -8.102 -1.035 4.098 1 98.69 90 VAL A C 1
ATOM 691 O O . VAL A 1 90 ? -8.023 -0.478 5.195 1 98.69 90 VAL A O 1
ATOM 694 N N . PHE A 1 91 ? -8.492 -0.465 2.992 1 98.56 91 PHE A N 1
ATOM 695 C CA . PHE A 1 91 ? -8.633 0.985 3.049 1 98.56 91 PHE A CA 1
ATOM 696 C C . PHE A 1 91 ? -9.586 1.478 1.967 1 98.56 91 PHE A C 1
ATOM 698 O O . PHE A 1 91 ? -9.969 0.716 1.076 1 98.56 91 PHE A O 1
ATOM 705 N N . GLU A 1 92 ? -10.039 2.67 2.119 1 98.25 92 GLU A N 1
ATOM 706 C CA . GLU A 1 92 ? -10.711 3.441 1.078 1 98.25 92 GLU A CA 1
ATOM 707 C C . GLU A 1 92 ? -9.797 4.531 0.523 1 98.25 92 GLU A C 1
ATOM 709 O O . GLU A 1 92 ? -9.375 5.426 1.256 1 98.25 92 GLU A O 1
ATOM 714 N N . PRO A 1 93 ? -9.43 4.387 -0.788 1 98 93 PRO A N 1
ATOM 715 C CA . PRO A 1 93 ? -8.586 5.43 -1.377 1 98 93 PRO A CA 1
ATOM 716 C C . PRO A 1 93 ? -9.234 6.812 -1.315 1 98 93 PRO A C 1
ATOM 718 O O . PRO A 1 93 ? -10.445 6.941 -1.491 1 98 93 PRO A O 1
ATOM 721 N N . ARG A 1 94 ? -8.336 7.723 -0.909 1 96.19 94 ARG A N 1
ATOM 722 C CA . ARG A 1 94 ? -8.773 9.109 -0.943 1 96.19 94 ARG A CA 1
ATOM 723 C C . ARG A 1 94 ? -7.945 9.93 -1.931 1 96.19 94 ARG A C 1
ATOM 725 O O . ARG A 1 94 ? -6.719 9.805 -1.962 1 96.19 94 ARG A O 1
ATOM 732 N N . ASP A 1 95 ? -8.477 10.234 -3.043 1 73.88 95 ASP A N 1
ATOM 733 C CA . ASP A 1 95 ? -7.773 10.992 -4.074 1 73.88 95 ASP A CA 1
ATOM 734 C C . ASP A 1 95 ? -7.648 12.461 -3.691 1 73.88 95 ASP A C 1
ATOM 736 O O . ASP A 1 95 ? -8.508 13 -2.994 1 73.88 95 ASP A O 1
ATOM 740 N N . GLY A 1 96 ? -6.332 12.852 -3.299 1 54.88 96 GLY A N 1
ATOM 741 C CA . GLY A 1 96 ? -6.242 14.297 -3.145 1 54.88 96 GLY A CA 1
ATOM 742 C C . GLY A 1 96 ? -7.098 15.055 -4.137 1 54.88 96 GLY A C 1
ATOM 743 O O . GLY A 1 96 ? -7.637 16.125 -3.816 1 54.88 96 GLY A O 1
ATOM 744 N N . HIS A 1 97 ? -6.871 14.867 -5.531 1 42.06 97 HIS A N 1
ATOM 745 C CA . HIS A 1 97 ? -7.625 15.594 -6.547 1 42.06 97 HIS A CA 1
ATOM 746 C C . HIS A 1 97 ? -8.711 14.719 -7.16 1 42.06 97 HIS A C 1
ATOM 748 O O . HIS A 1 97 ? -8.602 13.492 -7.168 1 42.06 97 HIS A O 1
ATOM 754 N N . MET B 1 1 ? 17.875 2.963 -7.883 1 86.5 1 MET B N 1
ATOM 755 C CA . MET B 1 1 ? 16.828 1.989 -7.551 1 86.5 1 MET B CA 1
ATOM 756 C C . MET B 1 1 ? 15.625 2.674 -6.922 1 86.5 1 MET B C 1
ATOM 758 O O . MET B 1 1 ? 15.773 3.484 -6.004 1 86.5 1 MET B O 1
ATOM 762 N N . SER B 1 2 ? 14.477 2.455 -7.371 1 96.5 2 SER B N 1
ATOM 763 C CA . SER B 1 2 ? 13.289 3.104 -6.828 1 96.5 2 SER B CA 1
ATOM 764 C C . SER B 1 2 ? 12.992 2.621 -5.41 1 96.5 2 SER B C 1
ATOM 766 O O . SER B 1 2 ? 13.453 1.553 -5.004 1 96.5 2 SER B O 1
ATOM 768 N N . TYR B 1 3 ? 12.5 3.479 -4.695 1 98.44 3 TYR B N 1
ATOM 769 C CA . TYR B 1 3 ? 12.188 3.215 -3.295 1 98.44 3 TYR B CA 1
ATOM 770 C C . TYR B 1 3 ? 10.711 3.467 -3.012 1 98.44 3 TYR B C 1
ATOM 772 O O . TYR B 1 3 ? 10.164 4.504 -3.395 1 98.44 3 TYR B O 1
ATOM 780 N N . GLY B 1 4 ? 10.109 2.449 -2.379 1 98.56 4 GLY B N 1
ATOM 781 C CA . GLY B 1 4 ? 8.719 2.596 -1.964 1 98.56 4 GLY B CA 1
ATOM 782 C C . GLY B 1 4 ? 8.523 2.428 -0.469 1 98.56 4 GLY B C 1
ATOM 783 O O . GLY B 1 4 ? 9.297 1.73 0.189 1 98.56 4 GLY B O 1
ATOM 784 N N . LEU B 1 5 ? 7.457 3.041 0.032 1 98.75 5 LEU B N 1
ATOM 785 C CA . LEU B 1 5 ? 7.129 3.023 1.453 1 98.75 5 LEU B CA 1
ATOM 786 C C . LEU B 1 5 ? 5.617 3.018 1.659 1 98.75 5 LEU B C 1
ATOM 788 O O . LEU B 1 5 ? 4.891 3.738 0.972 1 98.75 5 LEU B O 1
ATOM 792 N N . ILE B 1 6 ? 5.156 2.154 2.535 1 98.81 6 ILE B N 1
ATOM 793 C CA . ILE B 1 6 ? 3.793 2.234 3.047 1 98.81 6 ILE B CA 1
ATOM 794 C C . ILE B 1 6 ? 3.816 2.666 4.512 1 98.81 6 ILE B C 1
ATOM 796 O O . ILE B 1 6 ? 4.336 1.945 5.367 1 98.81 6 ILE B O 1
ATOM 800 N N . GLY B 1 7 ? 3.312 3.797 4.77 1 98.69 7 GLY B N 1
ATOM 801 C CA . GLY B 1 7 ? 3.188 4.293 6.129 1 98.69 7 GLY B CA 1
ATOM 802 C C . GLY B 1 7 ? 1.763 4.254 6.648 1 98.69 7 GLY B C 1
ATOM 803 O O . GLY B 1 7 ? 0.814 4.465 5.891 1 98.69 7 GLY B O 1
ATOM 804 N N . LYS B 1 8 ? 1.653 3.967 7.871 1 98.88 8 LYS B N 1
ATOM 805 C CA . LYS B 1 8 ? 0.389 4.047 8.594 1 98.88 8 LYS B CA 1
ATOM 806 C C . LYS B 1 8 ? 0.451 5.105 9.695 1 98.88 8 LYS B C 1
ATOM 808 O O . LYS B 1 8 ? 1.255 5 10.617 1 98.88 8 LYS B O 1
ATOM 813 N N . LEU B 1 9 ? -0.327 6.109 9.57 1 98.88 9 LEU B N 1
ATOM 814 C CA . LEU B 1 9 ? -0.366 7.227 10.508 1 98.88 9 LEU B CA 1
ATOM 815 C C . LEU B 1 9 ? -1.67 7.227 11.297 1 98.88 9 LEU B C 1
ATOM 817 O O . LEU B 1 9 ? -2.754 7.328 10.719 1 98.88 9 LEU B O 1
ATOM 821 N N . THR B 1 10 ? -1.54 7.094 12.578 1 98.75 10 THR B N 1
ATOM 822 C CA . THR B 1 10 ? -2.707 7.074 13.453 1 98.75 10 THR B CA 1
ATOM 823 C C . THR B 1 10 ? -2.885 8.422 14.148 1 98.75 10 THR B C 1
ATOM 825 O O . THR B 1 10 ? -1.957 8.922 14.789 1 98.75 10 THR B O 1
ATOM 828 N N . ALA B 1 11 ? -4.043 8.977 13.992 1 98.25 11 ALA B N 1
ATOM 829 C CA . ALA B 1 11 ? -4.352 10.258 14.625 1 98.25 11 ALA B CA 1
ATOM 830 C C . ALA B 1 11 ? -4.766 10.07 16.078 1 98.25 11 ALA B C 1
ATOM 832 O O . ALA B 1 11 ? -5.246 9 16.469 1 98.25 11 ALA B O 1
ATOM 833 N N . VAL B 1 12 ? -4.539 11.07 16.875 1 97.88 12 VAL B N 1
ATOM 834 C CA . VAL B 1 12 ? -5.168 11.086 18.188 1 97.88 12 VAL B CA 1
ATOM 835 C C . VAL B 1 12 ? -6.688 11.078 18.031 1 97.88 12 VAL B C 1
ATOM 837 O O . VAL B 1 12 ? -7.215 11.453 16.984 1 97.88 12 VAL B O 1
ATOM 840 N N . PRO B 1 13 ? -7.391 10.594 19.047 1 97.25 13 PRO B N 1
ATOM 841 C CA . PRO B 1 13 ? -8.844 10.5 18.922 1 97.25 13 PRO B CA 1
ATOM 842 C C . PRO B 1 13 ? -9.492 11.805 18.484 1 97.25 13 PRO B C 1
ATOM 844 O O . PRO B 1 13 ? -9.18 12.867 19.016 1 97.25 13 PRO B O 1
ATOM 847 N N . GLY B 1 14 ? -10.32 11.719 17.422 1 97.44 14 GLY B N 1
ATOM 848 C CA . GLY B 1 14 ? -11.094 12.852 16.938 1 97.44 14 GLY B CA 1
ATOM 849 C C . GLY B 1 14 ? -10.391 13.625 15.836 1 97.44 14 GLY B C 1
ATOM 850 O O . GLY B 1 14 ? -10.977 14.531 15.234 1 97.44 14 GLY B O 1
ATOM 851 N N . GLU B 1 15 ? -9.148 13.258 15.484 1 98.19 15 GLU B N 1
ATOM 852 C CA . GLU B 1 15 ? -8.367 14.109 14.586 1 98.19 15 GLU B CA 1
ATOM 853 C C . GLU B 1 15 ? -8.078 13.391 13.266 1 98.19 15 GLU B C 1
ATOM 855 O O . GLU B 1 15 ? -7.227 13.828 12.492 1 98.19 15 GLU B O 1
ATOM 860 N N . ARG B 1 16 ? -8.781 12.336 13.008 1 98.12 16 ARG B N 1
ATOM 861 C CA . ARG B 1 16 ? -8.5 11.602 11.781 1 98.12 16 ARG B CA 1
ATOM 862 C C . ARG B 1 16 ? -8.773 12.453 10.547 1 98.12 16 ARG B C 1
ATOM 864 O O . ARG B 1 16 ? -7.977 12.469 9.609 1 98.12 16 ARG B O 1
ATOM 871 N N . GLU B 1 17 ? -9.867 13.219 10.547 1 98.19 17 GLU B N 1
ATOM 872 C CA . GLU B 1 17 ? -10.227 14.031 9.383 1 98.19 17 GLU B CA 1
ATOM 873 C C . GLU B 1 17 ? -9.211 15.156 9.172 1 98.19 17 GLU B C 1
ATOM 875 O O . GLU B 1 17 ? -8.875 15.492 8.031 1 98.19 17 GLU B O 1
ATOM 880 N N . THR B 1 18 ? -8.797 15.727 10.242 1 98.56 18 THR B N 1
ATOM 881 C CA . THR B 1 18 ? -7.77 16.75 10.148 1 98.56 18 THR B CA 1
ATOM 882 C C . THR B 1 18 ? -6.48 16.188 9.57 1 98.56 18 THR B C 1
ATOM 884 O O . THR B 1 18 ? -5.871 16.781 8.68 1 98.56 18 THR B O 1
ATOM 887 N N . LEU B 1 19 ? -6.074 15.031 10.039 1 98.69 19 LEU B N 1
ATOM 888 C CA . LEU B 1 19 ? -4.875 14.375 9.531 1 98.69 19 LEU B CA 1
ATOM 889 C C . LEU B 1 19 ? -5.023 14.055 8.047 1 98.69 19 LEU B C 1
ATOM 891 O O . LEU B 1 19 ? -4.094 14.258 7.262 1 98.69 19 LEU B O 1
ATOM 895 N N . LEU B 1 20 ? -6.215 13.57 7.703 1 98.62 20 LEU B N 1
ATOM 896 C CA . LEU B 1 20 ? -6.488 13.273 6.305 1 98.62 20 LEU B CA 1
ATOM 897 C C . LEU B 1 20 ? -6.293 14.508 5.434 1 98.62 20 LEU B C 1
ATOM 899 O O . LEU B 1 20 ? -5.645 14.438 4.387 1 98.62 20 LEU B O 1
ATOM 903 N N . ALA B 1 21 ? -6.828 15.625 5.887 1 98.38 21 ALA B N 1
ATOM 904 C CA . ALA B 1 21 ? -6.715 16.859 5.125 1 98.38 21 ALA B CA 1
ATOM 905 C C . ALA B 1 21 ? -5.254 17.266 4.941 1 98.38 21 ALA B C 1
ATOM 907 O O . ALA B 1 21 ? -4.848 17.672 3.854 1 98.38 21 ALA B O 1
ATOM 908 N N . ILE B 1 22 ? -4.434 17.078 5.941 1 98.5 22 ILE B N 1
ATOM 909 C CA . ILE B 1 22 ? -3.018 17.422 5.891 1 98.5 22 ILE B CA 1
ATOM 910 C C . ILE B 1 22 ? -2.305 16.5 4.895 1 98.5 22 ILE B C 1
ATOM 912 O O . ILE B 1 22 ? -1.511 16.969 4.074 1 98.5 22 ILE B O 1
ATOM 916 N N . LEU B 1 23 ? -2.607 15.234 4.953 1 98.5 23 LEU B N 1
ATOM 917 C CA . LEU B 1 23 ? -1.936 14.281 4.078 1 98.5 23 LEU B CA 1
ATOM 918 C C . LEU B 1 23 ? -2.381 14.461 2.631 1 98.5 23 LEU B C 1
ATOM 920 O O . LEU B 1 23 ? -1.598 14.242 1.703 1 98.5 23 LEU B O 1
ATOM 924 N N . LEU B 1 24 ? -3.609 14.93 2.455 1 98.38 24 LEU B N 1
ATOM 925 C CA . LEU B 1 24 ? -4.055 15.227 1.1 1 98.38 24 LEU B CA 1
ATOM 926 C C . LEU B 1 24 ? -3.355 16.469 0.559 1 98.38 24 LEU B C 1
ATOM 928 O O . LEU B 1 24 ? -3.082 16.562 -0.64 1 98.38 24 LEU B O 1
ATOM 932 N N . GLU B 1 25 ? -3.1 17.422 1.402 1 97.81 25 GLU B N 1
ATOM 933 C CA . GLU B 1 25 ? -2.256 18.547 1.003 1 97.81 25 GLU B CA 1
ATOM 934 C C . GLU B 1 25 ? -0.855 18.078 0.62 1 97.81 25 GLU B C 1
ATOM 936 O O . GLU B 1 25 ? -0.269 18.578 -0.343 1 97.81 25 GLU B O 1
ATOM 941 N N . ALA B 1 26 ? -0.343 17.125 1.359 1 97.88 26 ALA B N 1
ATOM 942 C CA . ALA B 1 26 ? 0.955 16.547 1.022 1 97.88 26 ALA B CA 1
ATOM 943 C C . ALA B 1 26 ? 0.915 15.875 -0.346 1 97.88 26 ALA B C 1
ATOM 945 O O . ALA B 1 26 ? 1.839 16.031 -1.148 1 97.88 26 ALA B O 1
ATOM 946 N N . ALA B 1 27 ? -0.146 15.172 -0.577 1 97.88 27 ALA B N 1
ATOM 947 C CA . ALA B 1 27 ? -0.301 14.516 -1.875 1 97.88 27 ALA B CA 1
ATOM 948 C C . ALA B 1 27 ? -0.271 15.539 -3.01 1 97.88 27 ALA B C 1
ATOM 950 O O . ALA B 1 27 ? 0.385 15.32 -4.031 1 97.88 27 ALA B O 1
ATOM 951 N N . THR B 1 28 ? -0.945 16.641 -2.779 1 97 28 THR B N 1
ATOM 952 C CA . THR B 1 28 ? -0.96 17.719 -3.766 1 97 28 THR B CA 1
ATOM 953 C C . THR B 1 28 ? 0.441 18.281 -3.965 1 97 28 THR B C 1
ATOM 955 O O . THR B 1 28 ? 0.875 18.5 -5.098 1 97 28 THR B O 1
ATOM 958 N N . ALA B 1 29 ? 1.177 18.484 -2.932 1 96.19 29 ALA B N 1
ATOM 959 C CA . ALA B 1 29 ? 2.541 19 -3.012 1 96.19 29 ALA B CA 1
ATOM 960 C C . ALA B 1 29 ? 3.453 18.016 -3.756 1 96.19 29 ALA B C 1
ATOM 962 O O . ALA B 1 29 ? 4.348 18.438 -4.492 1 96.19 29 ALA B O 1
ATOM 963 N N . MET B 1 30 ? 3.287 16.75 -3.574 1 96.62 30 MET B N 1
ATOM 964 C CA . MET B 1 30 ? 4.137 15.719 -4.18 1 96.62 30 MET B CA 1
ATOM 965 C C . MET B 1 30 ? 3.914 15.656 -5.684 1 96.62 30 MET B C 1
ATOM 967 O O . MET B 1 30 ? 4.762 15.141 -6.418 1 96.62 30 MET B O 1
ATOM 971 N N . GLU B 1 31 ? 2.721 16.125 -6.129 1 95.5 31 GLU B N 1
ATOM 972 C CA . GLU B 1 31 ? 2.484 16.188 -7.57 1 95.5 31 GLU B CA 1
ATOM 973 C C . GLU B 1 31 ? 3.531 17.047 -8.266 1 95.5 31 GLU B C 1
ATOM 975 O O . GLU B 1 31 ? 3.811 16.859 -9.453 1 95.5 31 GLU B O 1
ATOM 980 N N . ARG B 1 32 ? 4.125 17.953 -7.477 1 93.94 32 ARG B N 1
ATOM 981 C CA . ARG B 1 32 ? 5.109 18.875 -8.031 1 93.94 32 ARG B CA 1
ATOM 982 C C . ARG B 1 32 ? 6.527 18.391 -7.754 1 93.94 32 ARG B C 1
ATOM 984 O O . ARG B 1 32 ? 7.496 19.062 -8.109 1 93.94 32 ARG B O 1
ATOM 991 N N . GLU B 1 33 ? 6.625 17.359 -7.121 1 96.19 33 GLU B N 1
ATOM 992 C CA . GLU B 1 33 ? 7.922 16.766 -6.805 1 96.19 33 GLU B CA 1
ATOM 993 C C . GLU B 1 33 ? 8.289 15.68 -7.809 1 96.19 33 GLU B C 1
ATOM 995 O O . GLU B 1 33 ? 7.836 14.539 -7.688 1 96.19 33 GLU B O 1
ATOM 1000 N N . PRO B 1 34 ? 9.195 15.922 -8.75 1 96.62 34 PRO B N 1
ATOM 1001 C CA . PRO B 1 34 ? 9.461 14.984 -9.844 1 96.62 34 PRO B CA 1
ATOM 1002 C C . PRO B 1 34 ? 10.008 13.648 -9.359 1 96.62 34 PRO B C 1
ATOM 1004 O O . PRO B 1 34 ? 9.891 12.641 -10.055 1 96.62 34 PRO B O 1
ATOM 1007 N N . THR B 1 35 ? 10.586 13.641 -8.195 1 97.81 35 THR B N 1
ATOM 1008 C CA . THR B 1 35 ? 11.211 12.406 -7.719 1 97.81 35 THR B CA 1
ATOM 1009 C C . THR B 1 35 ? 10.188 11.531 -6.996 1 97.81 35 THR B C 1
ATOM 1011 O O . THR B 1 35 ? 10.5 10.406 -6.605 1 97.81 35 THR B O 1
ATOM 1014 N N . CYS B 1 36 ? 8.977 12.008 -6.75 1 98 36 CYS B N 1
ATOM 1015 C CA . CYS B 1 36 ? 7.871 11.227 -6.207 1 98 36 CYS B CA 1
ATOM 1016 C C . CYS B 1 36 ? 6.918 10.789 -7.309 1 98 36 CYS B C 1
ATOM 1018 O O . CYS B 1 36 ? 6.215 11.617 -7.895 1 98 36 CYS B O 1
ATOM 1020 N N . THR B 1 37 ? 6.82 9.508 -7.59 1 96.75 37 THR B N 1
ATOM 1021 C CA . THR B 1 37 ? 6.027 9.039 -8.719 1 96.75 37 THR B CA 1
ATOM 1022 C C . THR B 1 37 ? 4.641 8.594 -8.258 1 96.75 37 THR B C 1
ATOM 1024 O O . THR B 1 37 ? 3.729 8.438 -9.07 1 96.75 37 THR B O 1
ATOM 1027 N N . ALA B 1 38 ? 4.523 8.383 -6.992 1 96.44 38 ALA B N 1
ATOM 1028 C CA . ALA B 1 38 ? 3.217 8.062 -6.426 1 96.44 38 ALA B CA 1
ATOM 1029 C C . ALA B 1 38 ? 3.127 8.5 -4.969 1 96.44 38 ALA B C 1
ATOM 1031 O O . ALA B 1 38 ? 4.086 8.344 -4.207 1 96.44 38 ALA B O 1
ATOM 1032 N N . TYR B 1 39 ? 2.043 9.078 -4.562 1 97.75 39 TYR B N 1
ATOM 1033 C CA . TYR B 1 39 ? 1.643 9.422 -3.203 1 97.75 39 TYR B CA 1
ATOM 1034 C C . TYR B 1 39 ? 0.136 9.281 -3.023 1 97.75 39 TYR B C 1
ATOM 1036 O O . TYR B 1 39 ? -0.626 10.18 -3.379 1 97.75 39 TYR B O 1
ATOM 1044 N N . ARG B 1 40 ? -0.248 8.141 -2.477 1 97.81 40 ARG B N 1
ATOM 1045 C CA . ARG B 1 40 ? -1.665 7.812 -2.373 1 97.81 40 ARG B CA 1
ATOM 1046 C C . ARG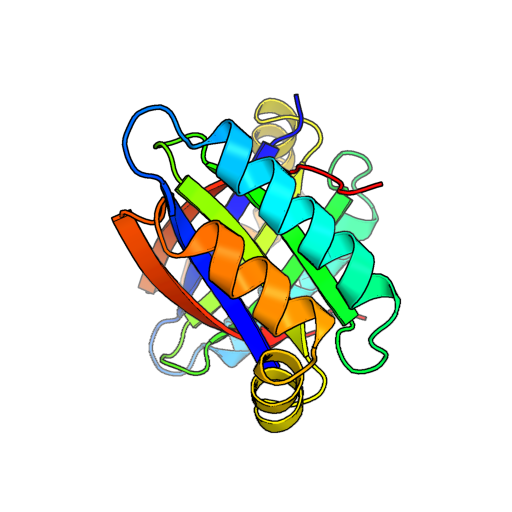 B 1 40 ? -2.117 7.785 -0.917 1 97.81 40 ARG B C 1
ATOM 1048 O O . ARG B 1 40 ? -1.533 7.074 -0.094 1 97.81 40 ARG B O 1
ATOM 1055 N N . VAL B 1 41 ? -3.119 8.547 -0.647 1 98.62 41 VAL B N 1
ATOM 1056 C CA . VAL B 1 41 ? -3.658 8.672 0.704 1 98.62 41 VAL B CA 1
ATOM 1057 C C . VAL B 1 41 ? -4.941 7.855 0.823 1 98.62 41 VAL B C 1
ATOM 1059 O O . VAL B 1 41 ? -5.848 7.988 -0.003 1 98.62 41 VAL B O 1
ATOM 1062 N N . ASN B 1 42 ? -4.961 6.992 1.839 1 98.56 42 ASN B N 1
ATOM 1063 C CA . ASN B 1 42 ? -6.051 6.043 2.023 1 98.56 42 ASN B CA 1
ATOM 1064 C C . ASN B 1 42 ? -6.543 6.023 3.469 1 98.56 42 ASN B C 1
ATOM 1066 O O . ASN B 1 42 ? -5.738 6.02 4.402 1 98.56 42 ASN B O 1
ATOM 1070 N N . VAL B 1 43 ? -7.809 6.031 3.641 1 98.38 43 VAL B N 1
ATOM 1071 C CA . VAL B 1 43 ? -8.367 5.922 4.984 1 98.38 43 VAL B CA 1
ATOM 1072 C C . VAL B 1 43 ? -8.547 4.453 5.352 1 98.38 43 VAL B C 1
ATOM 1074 O O . VAL B 1 43 ? -9.18 3.697 4.609 1 98.38 43 VAL B O 1
ATOM 1077 N N . SER B 1 44 ? -7.996 4.043 6.504 1 98.5 44 SER B N 1
ATOM 1078 C CA . SER B 1 44 ? -8.117 2.662 6.957 1 98.5 44 SER B CA 1
ATOM 1079 C C . SER B 1 44 ? -9.578 2.295 7.227 1 98.5 44 SER B C 1
ATOM 1081 O O . SER B 1 44 ? -10.336 3.098 7.773 1 98.5 44 SER B O 1
ATOM 1083 N N . LEU B 1 45 ? -9.906 1.113 6.887 1 97.75 45 LEU B N 1
ATOM 1084 C CA . LEU B 1 45 ? -11.234 0.596 7.195 1 97.75 45 LEU B CA 1
ATOM 1085 C C . LEU B 1 45 ? -11.227 -0.168 8.516 1 97.75 45 LEU B C 1
ATOM 1087 O O . LEU B 1 45 ? -12.289 -0.53 9.031 1 97.75 45 LEU B O 1
ATOM 1091 N N . ASP B 1 46 ? -10.031 -0.345 9.125 1 96.31 46 ASP B N 1
ATOM 1092 C CA . ASP B 1 46 ? -9.906 -1.169 10.32 1 96.31 46 ASP B CA 1
ATOM 1093 C C . ASP B 1 46 ? -9.766 -0.302 11.57 1 96.31 46 ASP B C 1
ATOM 1095 O O . ASP B 1 46 ? -10.062 -0.753 12.68 1 96.31 46 ASP B O 1
ATOM 1099 N N . ASP B 1 47 ? -9.227 0.911 11.422 1 95 47 ASP B N 1
ATOM 1100 C CA . ASP B 1 47 ? -8.961 1.762 12.578 1 95 47 ASP B CA 1
ATOM 1101 C C . ASP B 1 47 ? -8.922 3.234 12.18 1 95 47 ASP B C 1
ATOM 1103 O O . ASP B 1 47 ? -9.391 3.602 11.094 1 95 47 ASP B O 1
ATOM 1107 N N . GLU B 1 48 ? -8.367 4.078 13.008 1 94.44 48 GLU B N 1
ATOM 1108 C CA . GLU B 1 48 ? -8.398 5.523 12.797 1 94.44 48 GLU B CA 1
ATOM 1109 C C . GLU B 1 48 ? -7.156 6 12.047 1 94.44 48 GLU B C 1
ATOM 1111 O O . GLU B 1 48 ? -6.812 7.184 12.094 1 94.44 48 GLU B O 1
ATOM 1116 N N . SER B 1 49 ? -6.602 5.094 11.328 1 98.5 49 SER B N 1
ATOM 1117 C CA . SER B 1 49 ? -5.336 5.465 10.695 1 98.5 49 SER B CA 1
ATOM 1118 C C . SER B 1 49 ? -5.535 5.848 9.234 1 98.5 49 SER B C 1
ATOM 1120 O O . SER B 1 49 ? -6.605 5.617 8.672 1 98.5 49 SER B O 1
ATOM 1122 N N . ILE B 1 50 ? -4.602 6.543 8.766 1 98.81 50 ILE B N 1
ATOM 1123 C CA . ILE B 1 50 ? -4.414 6.832 7.348 1 98.81 50 ILE B CA 1
ATOM 1124 C C . ILE B 1 50 ? -3.193 6.082 6.82 1 98.81 50 ILE B C 1
ATOM 1126 O O . ILE B 1 50 ? -2.135 6.086 7.457 1 98.81 50 ILE B O 1
ATOM 1130 N N . VAL B 1 51 ? -3.4 5.418 5.719 1 98.88 51 VAL B N 1
ATOM 1131 C CA . VAL B 1 51 ? -2.328 4.656 5.086 1 98.88 51 VAL B CA 1
ATOM 1132 C C . VAL B 1 51 ? -1.837 5.391 3.842 1 98.88 51 VAL B C 1
ATOM 1134 O O . VAL B 1 51 ? -2.637 5.777 2.986 1 98.88 51 VAL B O 1
ATOM 1137 N N . VAL B 1 52 ? -0.532 5.602 3.771 1 98.81 52 VAL B N 1
ATOM 1138 C CA . VAL B 1 52 ? 0.046 6.297 2.627 1 98.81 52 VAL B CA 1
ATOM 1139 C C . VAL B 1 52 ? 0.955 5.348 1.85 1 98.81 52 VAL B C 1
ATOM 1141 O O . VAL B 1 52 ? 1.866 4.742 2.422 1 98.81 52 VAL B O 1
ATOM 1144 N N . TYR B 1 53 ? 0.642 5.148 0.597 1 98.38 53 TYR B N 1
ATOM 1145 C CA . TYR B 1 53 ? 1.504 4.473 -0.366 1 98.38 53 TYR B CA 1
ATOM 1146 C C . TYR B 1 53 ? 2.312 5.48 -1.175 1 98.38 53 TYR B C 1
ATOM 1148 O O . TYR B 1 53 ? 1.746 6.359 -1.828 1 98.38 53 TYR B O 1
ATOM 1156 N N . GLU B 1 54 ? 3.607 5.398 -1.13 1 98.44 54 GLU B N 1
ATOM 1157 C CA . GLU B 1 54 ? 4.438 6.375 -1.828 1 98.44 54 GLU B CA 1
ATOM 1158 C C . GLU B 1 54 ? 5.625 5.707 -2.514 1 98.44 54 GLU B C 1
ATOM 1160 O O . GLU B 1 54 ? 6.16 4.715 -2.012 1 98.44 54 GLU B O 1
ATOM 1165 N N . VAL B 1 55 ? 6.023 6.215 -3.66 1 98.06 55 VAL B N 1
ATOM 1166 C CA . VAL B 1 55 ? 7.133 5.707 -4.461 1 98.06 55 VAL B CA 1
ATOM 1167 C C . VAL B 1 55 ? 8.055 6.855 -4.859 1 98.06 55 VAL B C 1
ATOM 1169 O O . VAL B 1 55 ? 7.594 7.887 -5.352 1 98.06 55 VAL B O 1
ATOM 1172 N N . TRP B 1 56 ? 9.281 6.625 -4.68 1 98.44 56 TRP B N 1
ATOM 1173 C CA . TRP B 1 56 ? 10.32 7.629 -4.871 1 98.44 56 TRP B CA 1
ATOM 1174 C C . TRP B 1 56 ? 11.406 7.117 -5.812 1 98.44 56 TRP B C 1
ATOM 1176 O O . TRP B 1 56 ? 11.625 5.906 -5.922 1 98.44 56 TRP B O 1
ATOM 1186 N N . GLU B 1 57 ? 12.023 8.086 -6.391 1 98.06 57 GLU B N 1
ATOM 1187 C CA . GLU B 1 57 ? 13.125 7.754 -7.281 1 98.06 57 GLU B CA 1
ATOM 1188 C C . GLU B 1 57 ? 14.242 7.016 -6.539 1 98.06 57 GLU B C 1
ATOM 1190 O O . GLU B 1 57 ? 14.938 6.188 -7.121 1 98.06 57 GLU B O 1
ATOM 1195 N N . SER B 1 58 ? 14.477 7.371 -5.293 1 98.19 58 SER B N 1
ATOM 1196 C CA . SER B 1 58 ? 15.477 6.762 -4.418 1 98.19 58 SER B CA 1
ATOM 1197 C C . SER B 1 58 ? 15.164 7.039 -2.951 1 98.19 58 SER B C 1
ATOM 1199 O O . SER B 1 58 ? 14.297 7.859 -2.637 1 98.19 58 SER B O 1
ATOM 1201 N N . ILE B 1 59 ? 15.867 6.297 -2.082 1 97.88 59 ILE B N 1
ATOM 1202 C CA . ILE B 1 59 ? 15.703 6.555 -0.656 1 97.88 59 ILE B CA 1
ATOM 1203 C C . ILE B 1 59 ? 16.219 7.957 -0.324 1 97.88 59 ILE B C 1
ATOM 1205 O O . ILE B 1 59 ? 15.648 8.641 0.537 1 97.88 59 ILE B O 1
ATOM 1209 N N . GLU B 1 60 ? 17.234 8.438 -1.006 1 98.06 60 GLU B N 1
ATOM 1210 C CA . GLU B 1 60 ? 17.766 9.789 -0.809 1 98.06 60 GLU B CA 1
ATOM 1211 C C . GLU B 1 60 ? 16.734 10.844 -1.203 1 98.06 60 GLU B C 1
ATOM 1213 O O . GLU B 1 60 ? 16.609 11.867 -0.534 1 98.06 60 GLU B O 1
ATOM 1218 N N . ALA B 1 61 ? 16.047 10.547 -2.34 1 98.25 61 ALA B N 1
ATOM 1219 C CA . ALA B 1 61 ? 15.008 11.469 -2.785 1 98.25 61 ALA B CA 1
ATOM 1220 C C . ALA B 1 61 ? 13.906 11.602 -1.733 1 98.25 61 ALA B C 1
ATOM 1222 O O . ALA B 1 61 ? 13.438 12.703 -1.457 1 98.25 61 ALA B O 1
ATOM 1223 N N . HIS B 1 62 ? 13.562 10.484 -1.168 1 98.38 62 HIS B N 1
ATOM 1224 C CA . HIS B 1 62 ? 12.57 10.516 -0.102 1 98.38 62 HIS B CA 1
ATOM 1225 C C . HIS B 1 62 ? 13.055 11.344 1.082 1 98.38 62 HIS B C 1
ATOM 1227 O O . HIS B 1 62 ? 12.336 12.219 1.572 1 98.38 62 HIS B O 1
ATOM 1233 N N . GLN B 1 63 ? 14.281 11.133 1.534 1 97.75 63 GLN B N 1
ATOM 1234 C CA . GLN B 1 63 ? 14.852 11.852 2.668 1 97.75 63 GLN B CA 1
ATOM 1235 C C . GLN B 1 63 ? 14.922 13.352 2.389 1 97.75 63 GLN B C 1
ATOM 1237 O O . GLN B 1 63 ? 14.594 14.164 3.256 1 97.75 63 GLN B O 1
ATOM 1242 N N . GLN B 1 64 ? 15.242 13.688 1.208 1 97.31 64 GLN B N 1
ATOM 1243 C CA . GLN B 1 64 ? 15.328 15.086 0.818 1 97.31 64 GLN B CA 1
ATOM 1244 C C . GLN B 1 64 ? 13.953 15.75 0.839 1 97.31 64 GLN B C 1
ATOM 1246 O O . GLN B 1 64 ? 13.828 16.922 1.183 1 97.31 64 GLN B O 1
ATOM 1251 N N . SER B 1 65 ? 12.977 15.008 0.414 1 97.56 65 SER B N 1
ATOM 1252 C CA . SER B 1 65 ? 11.625 15.555 0.367 1 97.56 65 SER B CA 1
ATOM 1253 C C . SER B 1 65 ? 11.172 16.031 1.745 1 97.56 65 SER B C 1
ATOM 1255 O O . SER B 1 65 ? 10.391 16.969 1.857 1 97.56 65 SER B O 1
ATOM 1257 N N . LEU B 1 66 ? 11.688 15.367 2.828 1 96.88 66 LEU B N 1
ATOM 1258 C CA . LEU B 1 66 ? 11.305 15.695 4.195 1 96.88 66 LEU B CA 1
ATOM 1259 C C . LEU B 1 66 ? 11.836 17.062 4.598 1 96.88 66 LEU B C 1
ATOM 1261 O O . LEU B 1 66 ? 11.375 17.656 5.578 1 96.88 66 LEU B O 1
ATOM 1265 N N . SER B 1 67 ? 12.766 17.609 3.842 1 96.31 67 SER B N 1
ATOM 1266 C CA . SER B 1 67 ? 13.383 18.875 4.176 1 96.31 67 SER B CA 1
ATOM 1267 C C . SER B 1 67 ? 12.758 20.016 3.379 1 96.31 67 SER B C 1
ATOM 1269 O O . SER B 1 67 ? 13.055 21.188 3.627 1 96.31 67 SER B O 1
ATOM 1271 N N . LEU B 1 68 ? 11.961 19.703 2.375 1 96.44 68 LEU B N 1
ATOM 1272 C CA . LEU B 1 68 ? 11.258 20.75 1.631 1 96.44 68 LEU B CA 1
ATOM 1273 C C . LEU B 1 68 ? 10.43 21.609 2.564 1 96.44 68 LEU B C 1
ATOM 1275 O O . LEU B 1 68 ? 9.805 21.109 3.502 1 96.44 68 LEU B O 1
ATOM 1279 N N . GLU B 1 69 ? 10.352 22.875 2.285 1 96.94 69 GLU B N 1
ATOM 1280 C CA . GLU B 1 69 ? 9.625 23.812 3.133 1 96.94 69 GLU B CA 1
ATOM 1281 C C . GLU B 1 69 ? 8.164 23.406 3.273 1 96.94 69 GLU B C 1
ATOM 1283 O O . GLU B 1 69 ? 7.613 23.422 4.379 1 96.94 69 GLU B O 1
ATOM 1288 N N . THR B 1 70 ? 7.594 23.094 2.117 1 97.25 70 THR B N 1
ATOM 1289 C CA . THR B 1 70 ? 6.191 22.703 2.135 1 97.25 70 THR B CA 1
ATOM 1290 C C . THR B 1 70 ? 5.988 21.453 2.99 1 97.25 70 THR B C 1
ATOM 1292 O O . THR B 1 70 ? 5.039 21.375 3.771 1 97.25 70 THR B O 1
ATOM 1295 N 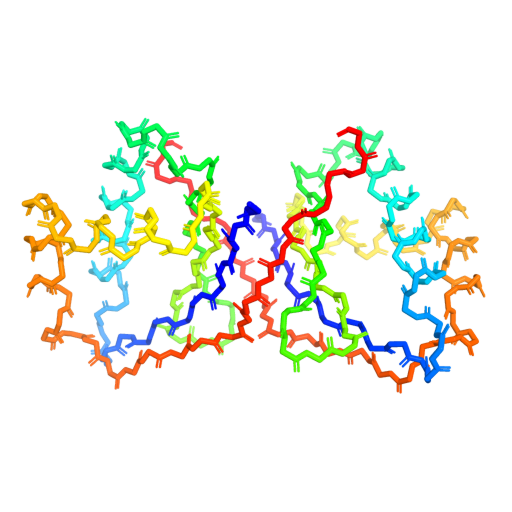N . THR B 1 71 ? 6.844 20.469 2.91 1 98 71 THR B N 1
ATOM 1296 C CA . THR B 1 71 ? 6.754 19.234 3.678 1 98 71 THR B CA 1
ATOM 1297 C C . THR B 1 71 ? 6.945 19.516 5.168 1 98 71 THR B C 1
ATOM 1299 O O . THR B 1 71 ? 6.184 19.016 6 1 98 71 THR B O 1
ATOM 1302 N N . GLN B 1 72 ? 7.914 20.359 5.496 1 98.19 72 GLN B N 1
ATOM 1303 C CA . GLN B 1 72 ? 8.164 20.703 6.891 1 98.19 72 GLN B CA 1
ATOM 1304 C C . GLN B 1 72 ? 6.961 21.406 7.512 1 98.19 72 GLN B C 1
ATOM 1306 O O . GLN B 1 72 ? 6.629 21.156 8.672 1 98.19 72 GLN B O 1
ATOM 1311 N N . TH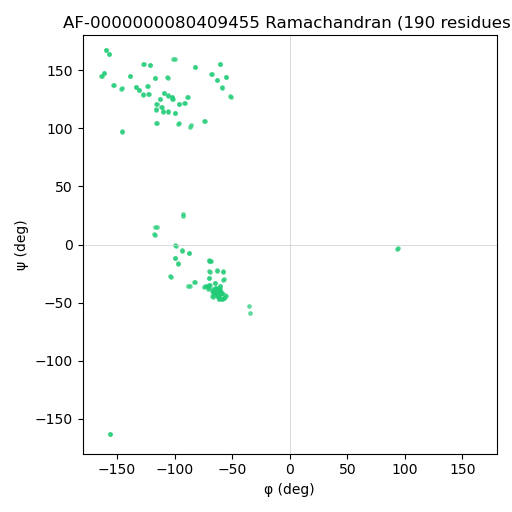R B 1 73 ? 6.316 22.219 6.785 1 98.5 73 THR B N 1
ATOM 1312 C CA . THR B 1 73 ? 5.121 22.891 7.258 1 98.5 73 THR B CA 1
ATOM 1313 C C . THR B 1 73 ? 4.016 21.891 7.578 1 98.5 73 THR B C 1
ATOM 1315 O O . THR B 1 73 ? 3.395 21.953 8.641 1 98.5 73 THR B O 1
ATOM 1318 N N . LEU B 1 74 ? 3.852 20.953 6.695 1 98.5 74 LEU B N 1
ATOM 1319 C CA . LEU B 1 74 ? 2.799 19.969 6.875 1 98.5 74 LEU B CA 1
ATOM 1320 C C . LEU B 1 74 ? 3.137 19.016 8.023 1 98.5 74 LEU B C 1
ATOM 1322 O O . LEU B 1 74 ? 2.252 18.609 8.781 1 98.5 74 LEU B O 1
ATOM 1326 N N . ILE B 1 75 ? 4.398 18.656 8.148 1 98.38 75 ILE B N 1
ATOM 1327 C CA . ILE B 1 75 ? 4.836 17.828 9.266 1 98.38 75 ILE B CA 1
ATOM 1328 C C . ILE B 1 75 ? 4.543 18.547 10.586 1 98.38 75 ILE B C 1
ATOM 1330 O O . ILE B 1 75 ? 4.059 17.938 11.539 1 98.38 75 ILE B O 1
ATOM 1334 N N . GLY B 1 76 ? 4.809 19.828 10.609 1 98.56 76 GLY B N 1
ATOM 1335 C CA . GLY B 1 76 ? 4.52 20.625 11.789 1 98.56 76 GLY B CA 1
ATOM 1336 C C . GLY B 1 76 ? 3.049 20.641 12.164 1 98.56 76 GLY B C 1
ATOM 1337 O O . GLY B 1 76 ? 2.703 20.594 13.344 1 98.56 76 GLY B O 1
ATOM 1338 N N . LYS B 1 77 ? 2.207 20.688 11.18 1 98.56 77 LYS B N 1
ATOM 1339 C CA . LYS B 1 77 ? 0.766 20.641 11.414 1 98.56 77 LYS B CA 1
ATOM 1340 C C . LYS B 1 77 ? 0.323 19.266 11.914 1 98.56 77 LYS B C 1
ATOM 1342 O O . LYS B 1 77 ? -0.597 19.172 12.727 1 98.56 77 LYS B O 1
ATOM 1347 N N . ALA B 1 78 ? 0.979 18.234 11.422 1 98.69 78 ALA B N 1
ATOM 1348 C CA . ALA B 1 78 ? 0.537 16.875 11.688 1 98.69 78 ALA B CA 1
ATOM 1349 C C . ALA B 1 78 ? 1.046 16.391 13.039 1 98.69 78 ALA B C 1
ATOM 1351 O O . ALA B 1 78 ? 0.351 15.648 13.742 1 98.69 78 ALA B O 1
ATOM 1352 N N . ARG B 1 79 ? 2.164 16.812 13.453 1 98.44 79 ARG B N 1
ATOM 1353 C CA . ARG B 1 79 ? 2.881 16.25 14.594 1 98.44 79 ARG B CA 1
ATOM 1354 C C . ARG B 1 79 ? 2.014 16.281 15.852 1 98.44 79 ARG B C 1
ATOM 1356 O O . ARG B 1 79 ? 1.892 15.266 16.547 1 98.44 79 ARG B O 1
ATOM 1363 N N . PRO B 1 80 ? 1.307 17.344 16.156 1 98.44 80 PRO B N 1
ATOM 1364 C CA . PRO B 1 80 ? 0.562 17.406 17.406 1 98.44 80 PRO B CA 1
ATOM 1365 C C . PRO B 1 80 ? -0.641 16.469 17.438 1 98.44 80 PRO B C 1
ATOM 1367 O O . PRO B 1 80 ? -1.2 16.203 18.5 1 98.44 80 PRO B O 1
ATOM 1370 N N . ILE B 1 81 ? -1.01 15.961 16.328 1 98.19 81 ILE B N 1
ATOM 1371 C CA . ILE B 1 81 ? -2.232 15.172 16.297 1 98.19 81 ILE B CA 1
ATOM 1372 C C . ILE B 1 81 ? -1.906 13.734 15.883 1 98.19 81 ILE B C 1
ATOM 1374 O O . ILE B 1 81 ? -2.805 12.953 15.562 1 98.19 81 ILE B O 1
ATOM 1378 N N . LEU B 1 82 ? -0.709 13.406 15.812 1 98.5 82 LEU B N 1
ATOM 1379 C CA . LEU B 1 82 ? -0.277 12.055 15.492 1 98.5 82 LEU B CA 1
ATOM 1380 C C . LEU B 1 82 ? -0.079 11.234 16.766 1 98.5 82 LEU B C 1
ATOM 1382 O O . LEU B 1 82 ? 0.688 11.625 17.656 1 98.5 82 LEU B O 1
ATOM 1386 N N . ALA B 1 83 ? -0.758 10.195 16.844 1 98.5 83 ALA B N 1
ATOM 1387 C CA . ALA B 1 83 ? -0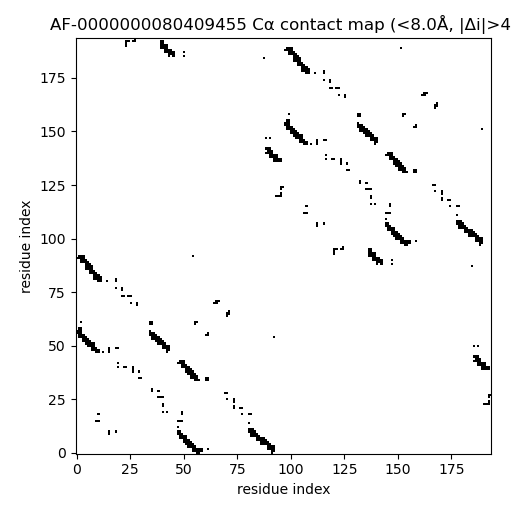.609 9.281 17.969 1 98.5 83 ALA B CA 1
ATOM 1388 C C . ALA B 1 83 ? 0.482 8.25 17.703 1 98.5 83 ALA B C 1
ATOM 1390 O O . ALA B 1 83 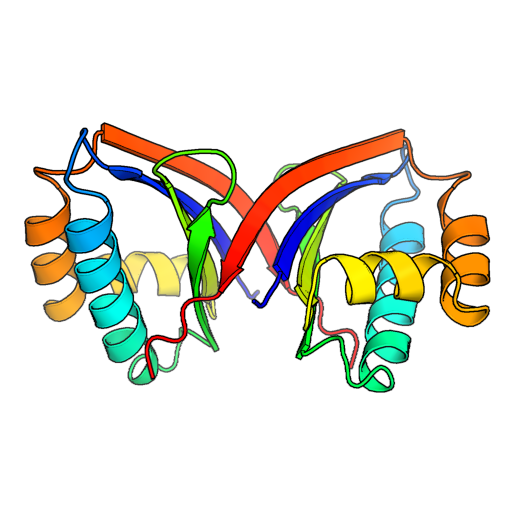? 1.175 7.809 18.625 1 98.5 83 ALA B O 1
ATOM 1391 N N . ASN B 1 84 ? 0.605 7.84 16.516 1 98.38 84 ASN B N 1
ATOM 13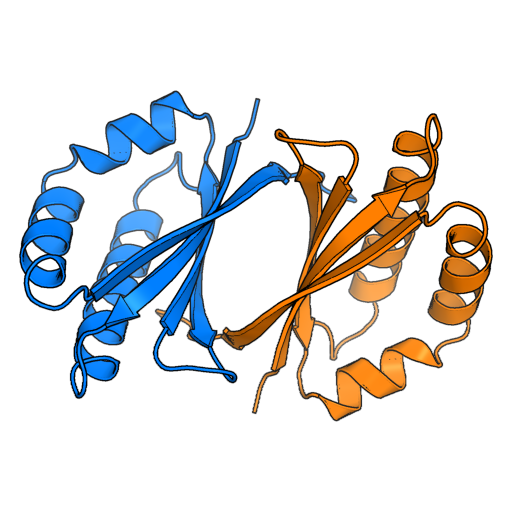92 C CA . ASN B 1 84 ? 1.561 6.801 16.141 1 98.38 84 ASN B CA 1
ATOM 1393 C C . ASN B 1 84 ? 1.847 6.812 14.641 1 98.38 84 ASN B C 1
ATOM 1395 O O . ASN B 1 84 ? 0.975 7.152 13.844 1 98.38 84 ASN B O 1
ATOM 1399 N N . ILE B 1 85 ? 3.025 6.473 14.227 1 98.44 85 ILE B N 1
ATOM 1400 C CA . ILE B 1 85 ? 3.428 6.242 12.844 1 98.44 85 ILE B CA 1
ATOM 1401 C C . ILE B 1 85 ? 4.105 4.879 12.719 1 98.44 85 ILE B C 1
ATOM 1403 O O . ILE B 1 85 ? 5.02 4.566 13.484 1 98.44 85 ILE B O 1
ATOM 1407 N N . GLU B 1 86 ? 3.648 4.109 11.789 1 98.06 86 GLU B N 1
ATOM 1408 C CA . GLU B 1 86 ? 4.234 2.797 11.531 1 98.06 86 GLU B CA 1
ATOM 1409 C C . GLU B 1 86 ? 4.691 2.668 10.086 1 98.06 86 GLU B C 1
ATOM 1411 O O . GLU B 1 86 ? 4.004 3.129 9.164 1 98.06 86 GLU B O 1
ATOM 1416 N N . ARG B 1 87 ? 5.867 2.111 9.93 1 98.31 87 ARG B N 1
ATOM 1417 C CA . ARG B 1 87 ? 6.309 1.672 8.609 1 98.31 87 ARG B CA 1
ATOM 1418 C C . ARG B 1 87 ? 5.82 0.259 8.305 1 98.31 87 ARG B C 1
ATOM 1420 O O . ARG B 1 87 ? 6.398 -0.718 8.789 1 98.31 87 ARG B O 1
ATOM 1427 N N . LEU B 1 88 ? 4.828 0.182 7.527 1 98.44 88 LEU B N 1
ATOM 1428 C CA . LEU B 1 88 ? 4.246 -1.128 7.254 1 98.44 88 LEU B CA 1
ATOM 1429 C C . LEU B 1 88 ? 5.141 -1.93 6.312 1 98.44 88 LEU B C 1
ATOM 1431 O O . LEU B 1 88 ? 5.254 -3.15 6.445 1 98.44 88 LEU B O 1
ATOM 1435 N N . ALA B 1 89 ? 5.766 -1.203 5.344 1 98.62 89 ALA B N 1
ATOM 1436 C CA . ALA B 1 89 ? 6.605 -1.878 4.359 1 98.62 89 ALA B CA 1
ATOM 1437 C C . ALA B 1 89 ? 7.52 -0.885 3.646 1 98.62 89 ALA B C 1
ATOM 1439 O O . ALA B 1 89 ? 7.137 0.262 3.408 1 98.62 89 ALA B O 1
ATOM 1440 N N . VAL B 1 90 ? 8.688 -1.299 3.326 1 98.69 90 VAL B N 1
ATOM 1441 C CA . VAL B 1 90 ? 9.555 -0.679 2.328 1 98.69 90 VAL B CA 1
ATOM 1442 C C . VAL B 1 90 ? 9.805 -1.657 1.184 1 98.69 90 VAL B C 1
ATOM 1444 O O . VAL B 1 90 ? 9.914 -2.865 1.404 1 98.69 90 VAL B O 1
ATOM 1447 N N . PHE B 1 91 ? 9.859 -1.1 0.003 1 98.56 91 PHE B N 1
ATOM 1448 C CA . PHE B 1 91 ? 9.844 -2.02 -1.129 1 98.56 91 PHE B CA 1
ATOM 1449 C C . PHE B 1 91 ? 10.461 -1.368 -2.363 1 98.56 91 PHE B C 1
ATOM 1451 O O . PHE B 1 91 ? 10.711 -0.161 -2.375 1 98.56 91 PHE B O 1
ATOM 1458 N N . GLU B 1 92 ? 10.789 -2.166 -3.311 1 98.25 92 GLU B N 1
ATOM 1459 C CA . GLU B 1 92 ? 11.109 -1.75 -4.672 1 98.25 92 GLU B CA 1
ATOM 1460 C C . GLU B 1 92 ? 9.977 -2.084 -5.633 1 98.25 92 GLU B C 1
ATOM 1462 O O . GLU B 1 92 ? 9.625 -3.254 -5.809 1 98.25 92 GLU B O 1
ATOM 1467 N N . PRO B 1 93 ? 9.344 -1.014 -6.199 1 98 93 PRO B N 1
ATOM 1468 C CA . PRO B 1 93 ? 8.266 -1.288 -7.16 1 98 93 PRO B CA 1
ATOM 1469 C C . PRO B 1 93 ? 8.742 -2.111 -8.359 1 98 93 PRO B C 1
ATOM 1471 O O . PRO B 1 93 ? 9.859 -1.918 -8.836 1 98 93 PRO B O 1
ATOM 1474 N N . ARG B 1 94 ? 7.863 -3.088 -8.617 1 96.19 94 ARG B N 1
ATOM 1475 C CA . ARG B 1 94 ? 8.117 -3.863 -9.828 1 96.19 94 ARG B CA 1
ATOM 1476 C C . ARG B 1 94 ? 7 -3.674 -10.852 1 96.19 94 ARG B C 1
ATOM 1478 O O . ARG B 1 94 ? 5.82 -3.703 -10.492 1 96.19 94 ARG B O 1
ATOM 1485 N N . ASP B 1 95 ? 7.215 -2.947 -11.859 1 73.56 95 ASP B N 1
ATOM 1486 C CA . ASP B 1 95 ? 6.211 -2.676 -12.891 1 73.56 95 ASP B CA 1
ATOM 1487 C C . ASP B 1 95 ? 6.012 -3.889 -13.797 1 73.56 95 ASP B C 1
ATOM 1489 O O . ASP B 1 95 ? 6.941 -4.672 -14.008 1 73.56 95 ASP B O 1
ATOM 1493 N N . GLY B 1 96 ? 4.77 -4.594 -13.562 1 55.09 96 GLY B N 1
ATOM 1494 C CA . GLY B 1 96 ? 4.547 -5.605 -14.586 1 55.09 96 GLY B CA 1
ATOM 1495 C C . GLY B 1 96 ? 5.035 -5.188 -15.961 1 55.09 96 GLY B C 1
ATOM 1496 O O . GLY B 1 96 ? 5.402 -6.031 -16.781 1 55.09 96 GLY B O 1
ATOM 1497 N N . HIS B 1 97 ? 4.582 -3.945 -16.484 1 42.16 97 HIS B N 1
ATOM 1498 C CA . HIS B 1 97 ? 4.969 -3.539 -17.828 1 42.16 97 HIS B CA 1
ATOM 1499 C C . HIS B 1 97 ? 6.141 -2.561 -17.797 1 42.16 97 HIS B C 1
ATOM 1501 O O . HIS B 1 97 ? 6.336 -1.856 -16.797 1 42.16 97 HIS B O 1
#

Radius of gyration: 16.92 Å; Cα contacts (8 Å, |Δi|>4): 403; chains: 2; bounding box: 35×48×37 Å